Protein AF-K5VAU8-F1 (afdb_monomer_lite)

Organism: Phanerochaete carnosa (strain HHB-10118-sp) (NCBI:txid650164)

Structure (mmCIF, N/CA/C/O backbone):
data_AF-K5VAU8-F1
#
_entry.id   AF-K5VAU8-F1
#
loop_
_atom_site.group_PDB
_atom_site.id
_atom_site.type_symbol
_atom_site.label_atom_id
_atom_site.label_alt_id
_atom_site.label_comp_id
_atom_site.label_asym_id
_atom_site.label_entity_id
_atom_site.label_seq_id
_atom_site.pdbx_PDB_ins_code
_atom_site.Cartn_x
_atom_site.Cartn_y
_atom_site.Cartn_z
_atom_site.occupancy
_atom_site.B_iso_or_equiv
_atom_site.auth_seq_id
_atom_site.auth_comp_id
_atom_site.auth_asym_id
_atom_site.auth_atom_id
_atom_site.pdbx_PDB_model_num
ATOM 1 N N . MET A 1 1 ? -32.429 18.878 8.892 1.00 41.84 1 MET A N 1
ATOM 2 C CA . MET A 1 1 ? -31.216 18.045 9.032 1.00 41.84 1 MET A CA 1
ATOM 3 C C . MET A 1 1 ? -31.188 17.043 7.888 1.00 41.84 1 MET A C 1
ATOM 5 O O . MET A 1 1 ? -32.170 16.326 7.742 1.00 41.84 1 MET A O 1
ATOM 9 N N . PRO A 1 2 ? -30.158 17.041 7.029 1.00 41.28 2 PRO A N 1
ATOM 10 C CA . PRO A 1 2 ? -30.081 16.094 5.922 1.00 41.28 2 PRO A CA 1
ATOM 11 C C . PRO A 1 2 ? -29.867 14.663 6.452 1.00 41.28 2 PRO A C 1
ATOM 13 O O . PRO A 1 2 ? -29.117 14.483 7.414 1.00 41.28 2 PRO A O 1
ATOM 16 N N . PRO A 1 3 ? -30.515 13.645 5.860 1.00 50.53 3 PRO A N 1
ATOM 17 C CA . PRO A 1 3 ? -30.332 12.260 6.268 1.00 50.53 3 PRO A CA 1
ATOM 18 C C . PRO A 1 3 ? -28.896 11.817 5.966 1.00 50.53 3 PRO A C 1
ATOM 20 O O . PRO A 1 3 ? -28.438 11.896 4.824 1.00 50.53 3 PRO A O 1
ATOM 23 N N . ASN A 1 4 ? -28.191 11.354 7.003 1.00 60.31 4 ASN A N 1
ATOM 24 C CA . ASN A 1 4 ? -26.875 10.725 6.899 1.00 60.31 4 ASN A CA 1
ATOM 25 C C . ASN A 1 4 ? -26.999 9.478 6.014 1.00 60.31 4 ASN A C 1
ATOM 27 O O . ASN A 1 4 ? -27.394 8.411 6.482 1.00 60.31 4 ASN A O 1
ATOM 31 N N . ARG A 1 5 ? -26.694 9.605 4.719 1.00 60.78 5 ARG A N 1
ATOM 32 C CA . ARG A 1 5 ? -26.541 8.433 3.855 1.00 60.78 5 ARG A CA 1
ATOM 33 C C . ARG A 1 5 ? -25.281 7.684 4.300 1.00 60.78 5 ARG A C 1
ATOM 35 O O . ARG A 1 5 ? -24.240 8.330 4.440 1.00 60.78 5 ARG A O 1
ATOM 42 N N . PRO A 1 6 ? -25.345 6.358 4.508 1.00 62.19 6 PRO A N 1
ATOM 43 C CA . PRO A 1 6 ? -24.161 5.562 4.794 1.00 62.19 6 PRO A CA 1
ATOM 44 C C . PRO A 1 6 ? -23.129 5.778 3.687 1.00 62.19 6 PRO A C 1
ATOM 46 O O . PRO A 1 6 ? -23.448 5.651 2.503 1.00 62.19 6 PRO A O 1
ATOM 49 N N . ILE A 1 7 ? -21.898 6.129 4.057 1.00 67.12 7 ILE A N 1
ATOM 50 C CA . ILE A 1 7 ? -20.809 6.287 3.091 1.00 67.12 7 ILE A CA 1
ATOM 51 C C . ILE A 1 7 ? -20.407 4.883 2.618 1.00 67.12 7 ILE A C 1
ATOM 53 O O . ILE A 1 7 ? -19.578 4.213 3.235 1.00 67.12 7 ILE A O 1
ATOM 57 N N . GLU A 1 8 ? -21.023 4.417 1.531 1.00 52.75 8 GLU A N 1
ATOM 58 C CA . GLU A 1 8 ? -20.637 3.193 0.827 1.00 52.75 8 GLU A CA 1
ATOM 59 C C . GLU A 1 8 ? -19.412 3.462 -0.042 1.00 52.75 8 GLU A C 1
ATOM 61 O O . GLU A 1 8 ? -19.497 3.716 -1.241 1.00 52.75 8 GLU A O 1
ATOM 66 N N . ARG A 1 9 ? -18.232 3.422 0.570 1.00 53.84 9 ARG A N 1
ATOM 67 C CA . ARG A 1 9 ? -16.997 3.212 -0.182 1.00 53.84 9 ARG A CA 1
ATOM 68 C C . ARG A 1 9 ? -16.157 2.172 0.533 1.00 53.84 9 ARG A C 1
ATOM 70 O O . ARG A 1 9 ? -15.472 2.478 1.503 1.00 53.84 9 ARG A O 1
ATOM 77 N N . SER A 1 10 ? -16.190 0.948 0.016 1.00 51.25 10 SER A N 1
ATOM 78 C CA . SER A 1 10 ? -15.110 -0.017 0.201 1.00 51.25 10 SER A CA 1
ATOM 79 C C . SER A 1 10 ? -13.902 0.489 -0.588 1.00 51.25 10 SER A C 1
ATOM 81 O O . SER A 1 10 ? -13.679 0.085 -1.728 1.00 51.25 10 SER A O 1
ATOM 83 N N . LEU A 1 11 ? -13.173 1.462 -0.036 1.00 54.81 11 LEU A N 1
ATOM 84 C CA . LEU A 1 11 ? -11.919 1.887 -0.647 1.00 54.81 11 LEU A CA 1
ATOM 85 C C . LEU A 1 11 ? -10.919 0.725 -0.568 1.00 54.81 11 LEU A C 1
ATOM 87 O O . LEU A 1 11 ? -10.818 0.086 0.486 1.00 54.81 11 LEU A O 1
ATOM 91 N N . PRO A 1 12 ? -10.182 0.432 -1.652 1.00 57.06 12 PRO A N 1
ATOM 92 C CA . PRO A 1 12 ? -9.098 -0.532 -1.598 1.00 57.06 12 PRO A CA 1
ATOM 93 C C . PRO A 1 12 ? -8.082 -0.079 -0.544 1.00 57.06 12 PRO A C 1
ATOM 95 O O . PRO A 1 12 ? -7.602 1.053 -0.535 1.00 57.06 12 PRO A O 1
ATOM 98 N N . TRP A 1 13 ? -7.768 -0.988 0.377 1.00 51.53 13 TRP A N 1
ATOM 99 C CA . TRP A 1 13 ? -6.994 -0.743 1.597 1.00 51.53 13 TRP A CA 1
ATOM 100 C C . TRP A 1 13 ? -5.621 -0.083 1.395 1.00 51.53 13 TRP A C 1
ATOM 102 O O . TRP A 1 13 ? -5.086 0.517 2.332 1.00 51.53 13 TRP A O 1
ATOM 112 N N . ASN A 1 14 ? -5.048 -0.179 0.194 1.00 52.84 14 ASN A N 1
ATOM 113 C CA . ASN A 1 14 ? -3.744 0.398 -0.131 1.00 52.84 14 ASN A CA 1
ATOM 114 C C . ASN A 1 14 ? -3.729 1.936 -0.045 1.00 52.84 14 ASN A C 1
ATOM 116 O O . ASN A 1 14 ? -2.692 2.498 0.312 1.00 52.84 14 ASN A O 1
ATOM 120 N N . ASP A 1 15 ? -4.873 2.608 -0.212 1.00 56.00 15 ASP A N 1
ATOM 121 C CA . ASP A 1 15 ? -4.972 4.075 -0.116 1.00 56.00 15 ASP A CA 1
ATOM 122 C C . ASP A 1 15 ? -4.721 4.621 1.307 1.00 56.00 15 ASP A C 1
ATOM 124 O O . ASP A 1 15 ? -4.366 5.788 1.486 1.00 56.00 15 ASP A O 1
ATOM 128 N N . LEU A 1 16 ? -4.856 3.785 2.344 1.00 54.91 16 LEU A N 1
ATOM 129 C CA . LEU A 1 16 ? -4.728 4.200 3.750 1.00 54.91 16 LEU A CA 1
ATOM 130 C C . LEU A 1 16 ? -3.283 4.181 4.280 1.00 54.91 16 LEU A C 1
ATOM 132 O O . LEU A 1 16 ? -3.029 4.638 5.402 1.00 54.91 16 LEU A O 1
ATOM 136 N N . ARG A 1 17 ? -2.319 3.640 3.518 1.00 55.16 17 ARG A N 1
ATOM 137 C CA . ARG A 1 17 ? -0.907 3.579 3.947 1.00 55.16 17 ARG A CA 1
ATOM 138 C C . ARG A 1 17 ? -0.205 4.933 3.868 1.00 55.16 17 ARG A C 1
ATOM 140 O O . ARG A 1 17 ? 0.560 5.252 4.781 1.00 55.16 17 ARG A O 1
ATOM 147 N N . SER A 1 18 ? -0.485 5.714 2.828 1.00 52.75 18 SER A N 1
ATOM 148 C CA . SER A 1 18 ? 0.321 6.890 2.465 1.00 52.75 18 SER A CA 1
ATOM 149 C C . SER A 1 18 ? -0.304 8.222 2.880 1.00 52.75 18 SER A C 1
ATOM 151 O O . SER A 1 18 ? 0.416 9.187 3.126 1.00 52.75 18 SER A O 1
ATOM 153 N N . ALA A 1 19 ? -1.627 8.285 3.036 1.00 51.78 19 ALA A N 1
ATOM 154 C CA . ALA A 1 19 ? -2.303 9.497 3.475 1.00 51.78 19 ALA A CA 1
ATOM 155 C C . ALA A 1 19 ? -2.401 9.529 5.008 1.00 51.78 19 ALA A C 1
ATOM 157 O O . ALA A 1 19 ? -2.987 8.649 5.635 1.00 51.78 19 ALA A O 1
ATOM 158 N N . GLY A 1 20 ? -1.864 10.574 5.639 1.00 62.66 20 GLY A N 1
ATOM 159 C CA . GLY A 1 20 ? -2.112 10.872 7.056 1.00 62.66 20 GLY A CA 1
ATOM 160 C C . GLY A 1 20 ? -3.580 11.191 7.380 1.00 62.66 20 GLY A C 1
ATOM 161 O O . GLY A 1 20 ? -3.896 11.440 8.538 1.00 62.66 20 GLY A O 1
ATOM 162 N N . SER A 1 21 ? -4.463 11.171 6.378 1.00 75.94 21 SER A N 1
ATOM 163 C CA . SER A 1 21 ? -5.881 11.493 6.470 1.00 75.94 21 SER A CA 1
ATOM 164 C C . SER A 1 21 ? -6.711 10.366 5.854 1.00 75.94 21 SER A C 1
ATOM 166 O O . SER A 1 21 ? -6.496 9.969 4.707 1.00 75.94 21 SER A O 1
ATOM 168 N N . ILE A 1 22 ? -7.657 9.842 6.633 1.00 82.44 22 ILE A N 1
ATOM 169 C CA . ILE A 1 22 ? -8.659 8.888 6.159 1.00 82.44 22 ILE A CA 1
ATOM 170 C C . ILE A 1 22 ? -9.743 9.705 5.447 1.00 82.44 22 ILE A C 1
ATOM 172 O O . ILE A 1 22 ? -10.365 10.565 6.068 1.00 82.44 22 ILE A O 1
ATOM 176 N N . LYS A 1 23 ? -9.971 9.463 4.147 1.00 81.75 23 LYS A N 1
ATOM 177 C CA . LYS A 1 23 ? -10.988 10.194 3.364 1.00 81.75 23 LYS A CA 1
ATOM 178 C C . LYS A 1 23 ? -12.342 10.165 4.084 1.00 81.75 23 LYS A C 1
ATOM 180 O O . LYS A 1 23 ? -12.907 9.096 4.294 1.00 81.75 23 LYS A O 1
ATOM 185 N N . GLY A 1 24 ? -12.866 11.348 4.399 1.00 86.56 24 GLY A N 1
ATOM 186 C CA . GLY A 1 24 ? -14.169 11.530 5.043 1.00 86.56 24 GLY A CA 1
ATOM 187 C C . GLY A 1 24 ? -14.125 11.720 6.561 1.00 86.56 24 GLY A C 1
ATOM 188 O O . GLY A 1 24 ? -15.117 12.194 7.103 1.00 86.56 24 GLY A O 1
ATOM 189 N N . LEU A 1 25 ? -13.001 11.434 7.230 1.00 91.50 25 LEU A N 1
ATOM 190 C CA . LEU A 1 25 ? -12.828 11.762 8.647 1.00 91.50 25 LEU A CA 1
ATOM 191 C C . LEU A 1 25 ? -12.273 13.177 8.806 1.00 91.50 25 LEU A C 1
ATOM 193 O O . LEU A 1 25 ? -11.369 13.592 8.073 1.00 91.50 25 LEU A O 1
ATOM 197 N N . SER A 1 26 ? -12.779 13.899 9.805 1.00 93.25 26 SER A N 1
ATOM 198 C CA . SER A 1 26 ? -12.137 15.137 10.248 1.00 93.25 26 SER A CA 1
ATOM 199 C C . SER A 1 26 ? -10.783 14.844 10.916 1.00 93.25 26 SER A C 1
ATOM 201 O O . SER A 1 26 ? -10.453 13.699 11.251 1.00 93.25 26 SER A O 1
ATOM 203 N N . ILE A 1 27 ? -9.973 15.887 11.113 1.00 90.25 27 ILE A N 1
ATOM 204 C CA . ILE A 1 27 ? -8.697 15.773 11.834 1.00 90.25 27 ILE A CA 1
ATOM 205 C C . ILE A 1 27 ? -8.954 15.303 13.274 1.00 90.25 27 ILE A C 1
ATOM 207 O O . ILE A 1 27 ? -8.333 14.341 13.715 1.00 90.25 27 ILE A O 1
ATOM 211 N N . GLU A 1 28 ? -9.934 15.901 13.954 1.00 95.31 28 GLU A N 1
ATOM 212 C CA . GLU A 1 28 ? -10.329 15.544 15.325 1.00 95.31 28 GLU A CA 1
ATOM 213 C C . GLU A 1 28 ? -10.790 14.083 15.429 1.00 95.31 28 GLU A C 1
ATOM 215 O O . GLU A 1 28 ? -10.375 13.352 16.326 1.00 95.31 28 GLU A O 1
ATOM 220 N N . GLU A 1 29 ? -11.592 13.615 14.468 1.00 95.06 29 GLU A N 1
ATOM 221 C CA . GLU A 1 29 ? -12.041 12.219 14.402 1.00 95.06 29 GLU A CA 1
ATOM 222 C C . GLU A 1 29 ? -10.868 11.262 14.176 1.00 95.06 29 GLU A C 1
ATOM 224 O O . GLU A 1 29 ? -10.812 10.182 14.767 1.00 95.06 29 GLU A O 1
ATOM 229 N N . THR A 1 30 ? -9.904 11.666 13.346 1.00 92.56 30 THR A N 1
ATOM 230 C CA . THR A 1 30 ? -8.689 10.888 13.082 1.00 92.56 30 THR A CA 1
ATOM 231 C C . THR A 1 30 ? -7.815 10.778 14.333 1.00 92.56 30 THR A C 1
ATOM 233 O O . THR A 1 30 ? -7.280 9.701 14.613 1.00 92.56 30 THR A O 1
ATOM 236 N N . GLU A 1 31 ? -7.667 11.858 15.100 1.00 91.94 31 GLU A N 1
ATOM 237 C CA . GLU A 1 31 ? -6.907 11.858 16.354 1.00 91.94 31 GLU A CA 1
ATOM 238 C C . GLU A 1 31 ? -7.603 11.048 17.449 1.00 91.94 31 GLU A C 1
ATOM 240 O O . GLU A 1 31 ? -6.959 10.202 18.076 1.00 91.94 31 GLU A O 1
ATOM 245 N N . ALA A 1 32 ? -8.919 11.215 17.613 1.00 95.56 32 ALA A N 1
ATOM 246 C CA . ALA A 1 32 ? -9.714 10.427 18.552 1.00 95.56 32 ALA A CA 1
ATOM 247 C C . ALA A 1 32 ? -9.605 8.923 18.253 1.00 95.56 32 ALA A C 1
ATOM 249 O O . ALA A 1 32 ? -9.369 8.111 19.152 1.00 95.56 32 ALA A O 1
ATOM 250 N N . LEU A 1 33 ? -9.696 8.548 16.972 1.00 95.25 33 LEU A N 1
ATOM 251 C CA . LEU A 1 33 ? -9.529 7.167 16.528 1.00 95.25 33 LEU A CA 1
ATOM 252 C C . LEU A 1 33 ? -8.110 6.644 16.804 1.00 95.25 33 LEU A C 1
ATOM 254 O O . LEU A 1 33 ? -7.941 5.525 17.295 1.00 95.25 33 LEU A O 1
ATOM 258 N N . ARG A 1 34 ? -7.083 7.457 16.525 1.00 91.31 34 ARG A N 1
ATOM 259 C CA . ARG A 1 34 ? -5.673 7.108 16.759 1.00 91.31 34 ARG A CA 1
ATOM 260 C C . ARG A 1 34 ? -5.363 6.910 18.244 1.00 91.31 34 ARG A C 1
ATOM 262 O O . ARG A 1 34 ? -4.553 6.043 18.557 1.00 91.31 34 ARG A O 1
ATOM 269 N N . GLY A 1 35 ? -5.985 7.688 19.128 1.00 93.38 35 GLY A N 1
ATOM 270 C CA . GLY A 1 35 ? -5.828 7.552 20.576 1.00 93.38 35 GLY A CA 1
ATOM 271 C C . GLY A 1 35 ? -6.540 6.324 21.146 1.00 93.38 35 GLY A C 1
ATOM 272 O O . GLY A 1 35 ? -5.969 5.611 21.966 1.00 93.38 35 GLY A O 1
ATOM 273 N N . ALA A 1 36 ? -7.760 6.033 20.683 1.00 95.88 36 ALA A N 1
ATOM 274 C CA . ALA A 1 36 ? -8.586 4.965 21.253 1.00 95.88 36 ALA A CA 1
ATOM 275 C C . ALA A 1 36 ? -8.179 3.547 20.811 1.00 95.88 36 ALA A C 1
ATOM 277 O O . ALA A 1 36 ? -8.339 2.588 21.568 1.00 95.88 36 ALA A O 1
ATOM 278 N N . ILE A 1 37 ? -7.680 3.389 19.580 1.00 94.50 37 ILE A N 1
ATOM 279 C CA . ILE A 1 37 ? -7.410 2.061 19.009 1.00 94.50 37 ILE A CA 1
ATOM 280 C C . ILE A 1 37 ? -6.279 1.309 19.713 1.00 94.50 37 ILE A C 1
ATOM 282 O O . ILE A 1 37 ? -6.489 0.134 19.988 1.00 94.50 37 ILE A O 1
ATOM 286 N N . PRO A 1 38 ? -5.106 1.898 20.018 1.00 91.62 38 PRO A N 1
ATOM 287 C CA . PRO A 1 38 ? -4.023 1.166 20.674 1.00 91.62 38 PRO A CA 1
ATOM 288 C C . PRO A 1 38 ? -4.413 0.602 22.043 1.00 91.62 38 PRO A C 1
ATOM 290 O O . PRO A 1 38 ? -4.014 -0.516 22.353 1.00 91.62 38 PRO A O 1
ATOM 293 N N . ASP A 1 39 ? -5.206 1.351 22.812 1.00 92.25 39 ASP A N 1
ATOM 294 C CA . ASP A 1 39 ? -5.731 0.934 24.116 1.00 92.25 39 ASP A CA 1
ATOM 295 C C . ASP A 1 39 ? -6.738 -0.217 23.964 1.00 92.25 39 ASP A C 1
ATOM 297 O O . ASP A 1 39 ? -6.581 -1.289 24.548 1.00 92.25 39 ASP A O 1
ATOM 301 N N . ALA A 1 40 ? -7.728 -0.062 23.077 1.00 94.19 40 ALA A N 1
ATOM 302 C CA . ALA A 1 40 ? -8.681 -1.133 22.792 1.00 94.19 40 ALA A CA 1
ATOM 303 C C . ALA A 1 40 ? -7.984 -2.386 22.224 1.00 94.19 40 ALA A C 1
ATOM 305 O O . ALA A 1 40 ? -8.304 -3.505 22.613 1.00 94.19 40 ALA A O 1
ATOM 306 N N . ALA A 1 41 ? -6.986 -2.216 21.357 1.00 92.25 41 ALA A N 1
ATOM 307 C CA . ALA A 1 41 ? -6.247 -3.302 20.724 1.00 92.25 41 ALA A CA 1
ATOM 308 C C . ALA A 1 41 ? -5.635 -4.286 21.726 1.00 92.25 41 ALA A C 1
ATOM 310 O O . ALA A 1 41 ? -5.600 -5.483 21.451 1.00 92.25 41 ALA A O 1
ATOM 311 N N . GLU A 1 42 ? -5.142 -3.792 22.864 1.00 92.31 42 GLU A N 1
ATOM 312 C CA . GLU A 1 42 ? -4.505 -4.629 23.887 1.00 92.31 42 GLU A CA 1
ATOM 313 C C . GLU A 1 42 ? -5.482 -5.545 24.623 1.00 92.31 42 GLU A C 1
ATOM 315 O O . GLU A 1 42 ? -5.064 -6.585 25.125 1.00 92.31 42 GLU A O 1
ATOM 320 N N . HIS A 1 43 ? -6.767 -5.194 24.643 1.00 93.75 43 HIS A N 1
ATOM 321 C CA . HIS A 1 43 ? -7.801 -5.960 25.333 1.00 93.75 43 HIS A CA 1
ATOM 322 C C . HIS A 1 43 ? -8.400 -7.067 24.458 1.00 93.75 43 HIS A C 1
ATOM 324 O O . HIS A 1 43 ? -8.775 -8.113 24.978 1.00 93.75 43 HIS A O 1
ATOM 330 N N . TYR A 1 44 ? -8.500 -6.840 23.143 1.00 93.25 44 TYR A N 1
ATOM 331 C CA . TYR A 1 44 ? -9.202 -7.752 22.230 1.00 93.25 44 TYR A CA 1
ATOM 332 C C . TYR A 1 44 ? -8.281 -8.661 21.417 1.00 93.25 44 TYR A C 1
ATOM 334 O O . TYR A 1 44 ? -8.730 -9.713 20.977 1.00 93.25 44 TYR A O 1
ATOM 342 N N . PHE A 1 45 ? -7.019 -8.280 21.183 1.00 93.50 45 PHE A N 1
ATOM 343 C CA . PHE A 1 45 ? -6.168 -9.005 20.239 1.00 93.50 45 PHE A CA 1
ATOM 344 C C . PHE A 1 45 ? -4.820 -9.421 20.846 1.00 93.50 45 PHE A C 1
ATOM 346 O O . PHE A 1 45 ? -4.132 -8.599 21.461 1.00 93.50 45 PHE A O 1
ATOM 353 N N . PRO A 1 46 ? -4.362 -10.668 20.620 1.00 90.88 46 PRO A N 1
ATOM 354 C CA . PRO A 1 46 ? -3.023 -11.093 21.002 1.00 90.88 46 PRO A CA 1
ATOM 355 C C . PRO A 1 46 ? -1.948 -10.265 20.283 1.00 90.88 46 PRO A C 1
ATOM 357 O O . PRO A 1 46 ? -2.014 -10.029 19.075 1.00 90.88 46 PRO A O 1
ATOM 360 N N . LYS A 1 47 ? -0.906 -9.867 21.030 1.00 83.81 47 LYS A N 1
ATOM 361 C CA . LYS A 1 47 ? 0.104 -8.865 20.621 1.00 83.81 47 LYS A CA 1
ATOM 362 C C . LYS A 1 47 ? 0.829 -9.149 19.294 1.00 83.81 47 LYS A C 1
ATOM 364 O O . LYS A 1 47 ? 1.333 -8.208 18.686 1.00 83.81 47 LYS A O 1
ATOM 369 N N . ASN A 1 48 ? 0.871 -10.402 18.834 1.00 85.88 48 ASN A N 1
ATOM 370 C CA . ASN A 1 48 ? 1.722 -10.825 17.714 1.00 85.88 48 ASN A CA 1
ATOM 371 C C . ASN A 1 48 ? 0.977 -11.427 16.513 1.00 85.88 48 ASN A C 1
ATOM 373 O O . ASN A 1 48 ? 1.609 -11.665 15.477 1.00 85.88 48 ASN A O 1
ATOM 377 N N . ALA A 1 49 ? -0.332 -11.658 16.616 1.00 90.69 49 ALA A N 1
ATOM 378 C CA . ALA A 1 49 ? -1.076 -12.277 15.525 1.00 90.69 49 ALA A CA 1
ATOM 379 C C . ALA A 1 49 ? -1.427 -11.237 14.437 1.00 90.69 49 ALA A C 1
ATOM 381 O O . ALA A 1 49 ? -1.822 -10.105 14.750 1.00 90.69 49 ALA A O 1
ATOM 382 N N . PRO A 1 50 ? -1.267 -11.562 13.141 1.00 92.06 50 PRO A N 1
ATOM 383 C CA . PRO A 1 50 ? -1.764 -10.723 12.060 1.00 92.06 50 PRO A CA 1
ATOM 384 C C . PRO A 1 50 ? -3.285 -10.619 12.100 1.00 92.06 50 PRO A C 1
ATOM 386 O O . PRO A 1 50 ? -3.971 -11.481 12.634 1.00 92.06 50 PRO A O 1
ATOM 389 N N . TRP A 1 51 ? -3.817 -9.578 11.459 1.00 91.56 51 TRP A N 1
ATOM 390 C CA . TRP A 1 51 ? -5.261 -9.373 11.355 1.00 91.56 51 TRP A CA 1
ATOM 391 C C . TRP A 1 51 ? -6.010 -10.589 10.782 1.00 91.56 51 TRP A C 1
ATOM 393 O O . TRP A 1 51 ? -7.093 -10.914 11.245 1.00 91.56 51 TRP A O 1
ATOM 403 N N . SER A 1 52 ? -5.424 -11.277 9.797 1.00 91.06 52 SER A N 1
ATOM 404 C CA . SER A 1 52 ? -6.012 -12.460 9.155 1.00 91.06 52 SER A CA 1
ATOM 405 C C . SER A 1 52 ? -6.155 -13.674 10.074 1.00 91.06 52 SER A C 1
ATOM 407 O O . SER A 1 52 ? -6.910 -14.578 9.745 1.00 91.06 52 SER A O 1
ATOM 409 N N . GLU A 1 53 ? -5.418 -13.713 11.185 1.00 94.31 53 GLU A N 1
ATOM 410 C CA . GLU A 1 53 ? -5.464 -14.801 12.171 1.00 94.31 53 GLU A CA 1
ATOM 411 C C . GLU A 1 53 ? -6.348 -14.452 13.378 1.00 94.31 53 GLU A C 1
ATOM 413 O O . GLU A 1 53 ? -6.518 -15.274 14.274 1.00 94.31 53 GLU A O 1
ATOM 418 N N . GLN A 1 54 ? -6.911 -13.240 13.425 1.00 94.81 54 GLN A N 1
ATOM 419 C CA . GLN A 1 54 ? -7.796 -12.840 14.515 1.00 94.81 54 GLN A CA 1
ATOM 420 C C . GLN A 1 54 ? -9.145 -13.546 14.390 1.00 94.81 54 GLN A C 1
ATOM 422 O O . GLN A 1 54 ? -9.685 -13.712 13.293 1.00 94.81 54 GLN A O 1
ATOM 427 N N . SER A 1 55 ? -9.719 -13.923 15.530 1.00 95.88 55 SER A N 1
ATOM 428 C CA . SER A 1 55 ? -11.066 -14.482 15.571 1.00 95.88 55 SER A CA 1
ATOM 429 C C . SER A 1 55 ? -12.072 -13.463 15.038 1.00 95.88 55 SER A C 1
ATOM 431 O O . SER A 1 55 ? -12.086 -12.303 15.456 1.00 95.88 55 SER A O 1
ATOM 433 N N . ALA A 1 56 ? -12.977 -13.909 14.163 1.00 94.56 56 ALA A N 1
ATOM 434 C CA . ALA A 1 56 ? -14.075 -13.073 13.685 1.00 94.56 56 ALA A CA 1
ATOM 435 C C . ALA A 1 56 ? -14.924 -12.523 14.848 1.00 94.56 56 ALA A C 1
ATOM 437 O O . ALA A 1 56 ? -15.408 -11.396 14.773 1.00 94.56 56 ALA A O 1
ATOM 438 N N . LYS A 1 57 ? -15.054 -13.286 15.946 1.00 96.75 57 LYS A N 1
ATOM 439 C CA . LYS A 1 57 ? -15.772 -12.847 17.152 1.00 96.75 57 LYS A CA 1
ATOM 440 C C . LYS A 1 57 ? -15.073 -11.671 17.837 1.00 96.75 57 LYS A C 1
ATOM 442 O O . LYS A 1 57 ? -15.743 -10.711 18.200 1.00 96.75 57 LYS A O 1
ATOM 447 N N . ASP A 1 58 ? -13.746 -11.715 17.946 1.00 95.69 58 ASP A N 1
ATOM 448 C CA . ASP A 1 58 ? -12.960 -10.659 18.597 1.00 95.69 58 ASP A CA 1
ATOM 449 C C . ASP A 1 58 ? -12.949 -9.385 17.749 1.00 95.69 58 ASP A C 1
ATOM 451 O O . ASP A 1 58 ? -13.058 -8.284 18.285 1.00 95.69 58 ASP A O 1
ATOM 455 N N . ILE A 1 59 ? -12.908 -9.529 16.417 1.00 95.31 59 ILE A N 1
ATOM 456 C CA . ILE A 1 59 ? -13.048 -8.402 15.485 1.00 95.31 59 ILE A CA 1
ATOM 457 C C . ILE A 1 59 ? -14.400 -7.707 15.682 1.00 95.31 59 ILE A C 1
ATOM 459 O O . ILE A 1 59 ? -14.438 -6.484 15.817 1.00 95.31 59 ILE A O 1
ATOM 463 N N . VAL A 1 60 ? -15.503 -8.463 15.717 1.00 96.25 60 VAL A N 1
ATOM 464 C CA . VAL A 1 60 ? -16.846 -7.892 15.911 1.00 96.25 60 VAL A CA 1
ATOM 465 C C . VAL A 1 60 ? -16.960 -7.224 17.282 1.00 96.25 60 VAL A C 1
ATOM 467 O O . VAL A 1 60 ? -17.366 -6.065 17.352 1.00 96.25 60 VAL A O 1
ATOM 470 N N . ALA A 1 61 ? -16.521 -7.892 18.353 1.00 96.94 61 ALA A N 1
ATOM 471 C CA . ALA A 1 61 ? -16.555 -7.339 19.708 1.00 96.94 61 ALA A CA 1
ATOM 472 C C . ALA A 1 61 ? -15.722 -6.050 19.833 1.00 96.94 61 ALA A C 1
ATOM 474 O O . ALA A 1 61 ? -16.169 -5.070 20.437 1.00 96.94 61 ALA A O 1
ATOM 475 N N . PHE A 1 62 ? -14.544 -6.013 19.204 1.00 97.12 62 PHE A N 1
ATOM 476 C CA . PHE A 1 62 ? -13.710 -4.817 19.122 1.00 97.12 62 PHE A CA 1
ATOM 477 C C . PHE A 1 62 ? -14.430 -3.670 18.405 1.00 97.12 62 PHE A C 1
ATOM 479 O O . PHE A 1 62 ? -14.467 -2.554 18.928 1.00 97.12 62 PHE A O 1
ATOM 486 N N . LEU A 1 63 ? -15.006 -3.929 17.226 1.00 96.50 63 LEU A N 1
ATOM 487 C CA . LEU A 1 63 ? -15.690 -2.902 16.436 1.00 96.50 63 LEU A CA 1
ATOM 488 C C . LEU A 1 63 ? -16.919 -2.358 17.169 1.00 96.50 63 LEU A C 1
ATOM 490 O O . LEU A 1 63 ? -17.116 -1.143 17.194 1.00 96.50 63 LEU A O 1
ATOM 494 N N . GLU A 1 64 ? -17.701 -3.217 17.823 1.00 96.19 64 GLU A N 1
ATOM 495 C CA . GLU A 1 64 ? -18.831 -2.798 18.659 1.00 96.19 64 GLU A CA 1
ATOM 496 C C . GLU A 1 64 ? -18.378 -1.961 19.862 1.00 96.19 64 GLU A C 1
ATOM 498 O O . GLU A 1 64 ? -18.966 -0.915 20.155 1.00 96.19 64 GLU A O 1
ATOM 503 N N . GLY A 1 65 ? -17.314 -2.382 20.552 1.00 96.31 65 GLY A N 1
ATOM 504 C CA . GLY A 1 65 ? -16.753 -1.652 21.689 1.00 96.31 65 GLY A CA 1
ATOM 505 C C . GLY A 1 65 ? -16.227 -0.270 21.295 1.00 96.31 65 GLY A C 1
ATOM 506 O O . GLY A 1 65 ? -16.501 0.725 21.970 1.00 96.31 65 GLY A O 1
ATOM 507 N N . ILE A 1 66 ? -15.522 -0.184 20.168 1.00 96.88 66 ILE A N 1
ATOM 508 C CA . ILE A 1 66 ? -15.022 1.080 19.621 1.00 96.88 66 ILE A CA 1
ATOM 509 C C . ILE A 1 66 ? -16.171 1.966 19.123 1.00 96.88 66 ILE A C 1
ATOM 511 O O . ILE A 1 66 ? -16.153 3.165 19.392 1.00 96.88 66 ILE A O 1
ATOM 515 N N . ALA A 1 67 ? -17.194 1.410 18.468 1.00 95.94 67 ALA A N 1
ATOM 516 C CA . ALA A 1 67 ? -18.355 2.179 18.011 1.00 95.94 67 ALA A CA 1
ATOM 517 C C . ALA A 1 67 ? -19.167 2.772 19.176 1.00 95.94 67 ALA A C 1
ATOM 519 O O . ALA A 1 67 ? -19.738 3.855 19.034 1.00 95.94 67 ALA A O 1
ATOM 520 N N . LYS A 1 68 ? -19.184 2.105 20.341 1.00 96.31 68 LYS A N 1
ATOM 521 C CA . LYS A 1 68 ? -19.744 2.656 21.588 1.00 96.31 68 LYS A CA 1
ATOM 522 C C . LYS A 1 68 ? -18.905 3.816 22.135 1.00 96.31 68 LYS A C 1
ATOM 524 O O . LYS A 1 68 ? -19.476 4.814 22.563 1.00 96.31 68 LYS A O 1
ATOM 529 N N . LYS A 1 69 ? -17.569 3.706 22.110 1.00 96.94 69 LYS A N 1
ATOM 530 C CA . LYS A 1 69 ? -16.656 4.774 22.573 1.00 96.94 69 LYS A CA 1
ATOM 531 C C . LYS A 1 69 ? -16.625 5.982 21.628 1.00 96.94 69 LYS A C 1
ATOM 533 O O . LYS A 1 69 ? -16.471 7.107 22.089 1.00 96.94 69 LYS A O 1
ATOM 538 N N . LEU A 1 70 ? -16.753 5.755 20.321 1.00 96.81 70 LEU A N 1
ATOM 539 C CA . LEU A 1 70 ? -16.635 6.769 19.271 1.00 96.81 70 LEU A CA 1
ATOM 540 C C . LEU A 1 70 ? -17.899 6.774 18.391 1.00 96.81 70 LEU A C 1
ATOM 542 O O . LEU A 1 70 ? -17.899 6.178 17.309 1.00 96.81 70 LEU A O 1
ATOM 546 N N . PRO A 1 71 ? -18.975 7.472 18.807 1.00 96.44 71 PRO A N 1
ATOM 547 C CA . PRO A 1 71 ? -20.270 7.429 18.119 1.00 96.44 71 PRO A CA 1
ATOM 548 C C . PRO A 1 71 ? -20.220 7.867 16.651 1.00 96.44 71 PRO A C 1
ATOM 550 O O . PRO A 1 71 ? -21.022 7.412 15.839 1.00 96.44 71 PRO A O 1
ATOM 553 N N . PHE A 1 72 ? -19.249 8.706 16.270 1.00 95.94 72 PHE A N 1
ATOM 554 C CA . PHE A 1 72 ? -19.080 9.150 14.885 1.00 95.94 72 PHE A CA 1
ATOM 555 C C . PHE A 1 72 ? -18.808 7.992 13.909 1.00 95.94 72 PHE A C 1
ATOM 557 O O . PHE A 1 72 ? -19.069 8.129 12.710 1.00 95.94 72 PHE A O 1
ATOM 564 N N . LEU A 1 73 ? -18.334 6.843 14.410 1.00 96.12 73 LEU A N 1
ATOM 565 C CA . LEU A 1 73 ? -18.106 5.640 13.613 1.00 96.12 73 LEU A CA 1
ATOM 566 C C . LEU A 1 73 ? -19.396 5.004 13.094 1.00 96.12 73 LEU A C 1
ATOM 568 O O . LEU A 1 73 ? -19.352 4.330 12.069 1.00 96.12 73 LEU A O 1
ATOM 572 N N . GLN A 1 74 ? -20.544 5.271 13.726 1.00 95.12 74 GLN A N 1
ATOM 573 C CA . GLN A 1 74 ? -21.850 4.771 13.279 1.00 95.12 74 GLN A CA 1
ATOM 574 C C . GLN A 1 74 ? -22.247 5.308 11.893 1.00 95.12 74 GLN A C 1
ATOM 576 O O . GLN A 1 74 ? -23.068 4.707 11.206 1.00 95.12 74 GLN A O 1
ATOM 581 N N . ARG A 1 75 ? -21.632 6.414 11.444 1.00 94.88 75 ARG A N 1
ATOM 582 C CA . ARG A 1 75 ? -21.818 6.967 10.089 1.00 94.88 75 ARG A CA 1
ATOM 583 C C . ARG A 1 75 ? -21.185 6.095 8.999 1.00 94.88 75 ARG A C 1
ATOM 585 O O . ARG A 1 75 ? -21.510 6.246 7.820 1.00 94.88 75 ARG A O 1
ATOM 592 N N . TYR A 1 76 ? -20.272 5.202 9.376 1.00 93.12 76 TYR A N 1
ATOM 593 C CA . TYR A 1 76 ? -19.506 4.371 8.460 1.00 93.12 76 TYR A CA 1
ATOM 594 C C . TYR A 1 76 ? -19.982 2.924 8.538 1.00 93.12 76 TYR A C 1
ATOM 596 O O . TYR A 1 76 ? -20.032 2.323 9.611 1.00 93.12 76 TYR A O 1
ATOM 604 N N . LYS A 1 77 ? -20.284 2.336 7.378 1.00 92.19 77 LYS A N 1
ATOM 605 C CA . LYS A 1 77 ? -20.662 0.922 7.276 1.00 92.19 77 LYS A CA 1
ATOM 606 C C . LYS A 1 77 ? -19.561 0.054 7.895 1.00 92.19 77 LYS A C 1
ATOM 608 O O . LYS A 1 77 ? -18.388 0.210 7.551 1.00 92.19 77 LYS A O 1
ATOM 613 N N . ASN A 1 78 ? -19.950 -0.822 8.821 1.00 90.75 78 ASN A N 1
ATOM 614 C CA . ASN A 1 78 ? -19.068 -1.736 9.558 1.00 90.75 78 ASN A CA 1
ATOM 615 C C . ASN A 1 78 ? -17.931 -1.052 10.339 1.00 90.75 78 ASN A C 1
ATOM 617 O O . ASN A 1 78 ? -16.933 -1.698 10.639 1.00 90.75 78 ASN A O 1
ATOM 621 N N . ALA A 1 79 ? -18.044 0.250 10.631 1.00 95.06 79 ALA A N 1
ATOM 622 C CA . ALA A 1 79 ? -16.972 1.023 11.256 1.00 95.06 79 ALA A CA 1
ATOM 623 C C . ALA A 1 79 ? -15.607 0.826 10.555 1.00 95.06 79 ALA A C 1
ATOM 625 O O . ALA A 1 79 ? -14.565 0.752 11.211 1.00 95.06 79 ALA A O 1
ATOM 626 N N . TRP A 1 80 ? -15.603 0.772 9.214 1.00 93.12 80 TRP A N 1
ATOM 627 C CA . TRP A 1 80 ? -14.392 0.515 8.423 1.00 93.12 80 TRP A CA 1
ATOM 628 C C . TRP A 1 80 ? -13.185 1.414 8.766 1.00 93.12 80 TRP A C 1
ATOM 630 O O . TRP A 1 80 ? -12.067 0.915 8.645 1.00 93.12 80 TRP A O 1
ATOM 640 N N . PRO A 1 81 ? -13.318 2.680 9.237 1.00 95.00 81 PRO A N 1
ATOM 641 C CA . PRO A 1 81 ? -12.150 3.454 9.663 1.00 95.00 81 PRO A CA 1
ATOM 642 C C . PRO A 1 81 ? -11.435 2.824 10.864 1.00 95.00 81 PRO A C 1
ATOM 644 O O . PRO A 1 81 ? -10.203 2.815 10.916 1.00 95.00 81 PRO A O 1
ATOM 647 N N . ALA A 1 82 ? -12.193 2.262 11.810 1.00 95.69 82 ALA A N 1
ATOM 648 C CA . ALA A 1 82 ? -11.641 1.595 12.984 1.00 95.69 82 ALA A CA 1
ATOM 649 C C . ALA A 1 82 ? -10.934 0.294 12.611 1.00 95.69 82 ALA A C 1
ATOM 651 O O . ALA A 1 82 ? -9.792 0.077 13.022 1.00 95.69 82 ALA A O 1
ATOM 652 N N . GLU A 1 83 ? -11.572 -0.522 11.770 1.00 94.69 83 GLU A N 1
ATOM 653 C CA . GLU A 1 83 ? -10.935 -1.694 11.165 1.00 94.69 83 GLU A CA 1
ATOM 654 C C . GLU A 1 83 ? -9.630 -1.276 10.461 1.00 94.69 83 GLU A C 1
ATOM 656 O O . GLU A 1 83 ? -8.561 -1.849 10.690 1.00 94.69 83 GLU A O 1
ATOM 661 N N . GLY A 1 84 ? -9.730 -0.202 9.671 1.00 91.44 84 GLY A N 1
ATOM 662 C CA . GLY A 1 84 ? -8.685 0.561 8.992 1.00 91.44 84 GLY A CA 1
ATOM 663 C C . GLY A 1 84 ? -7.410 0.711 9.804 1.00 91.44 84 GLY A C 1
ATOM 664 O O . GLY A 1 84 ? -6.340 0.149 9.528 1.00 91.44 84 GLY A O 1
ATOM 665 N N . CYS A 1 85 ? -7.560 1.517 10.844 1.00 92.38 85 CYS A N 1
ATOM 666 C CA . CYS A 1 85 ? -6.493 1.843 11.765 1.00 92.38 85 CYS A CA 1
ATOM 667 C C . CYS A 1 85 ? -5.992 0.618 12.534 1.00 92.38 85 CYS A C 1
ATOM 669 O O . CYS A 1 85 ? -4.784 0.515 12.755 1.00 92.38 85 CYS A O 1
ATOM 671 N N . MET A 1 86 ? -6.862 -0.325 12.901 1.00 93.25 86 MET A N 1
ATOM 672 C CA . MET A 1 86 ? -6.459 -1.506 13.663 1.00 93.25 86 MET A CA 1
ATOM 673 C C . MET A 1 86 ? -5.532 -2.426 12.857 1.00 93.25 86 MET A C 1
ATOM 675 O O . MET A 1 86 ? -4.447 -2.785 13.331 1.00 93.25 86 MET A O 1
ATOM 679 N N . ARG A 1 87 ? -5.870 -2.722 11.592 1.00 91.88 87 ARG A N 1
ATOM 680 C CA . ARG A 1 87 ? -4.992 -3.493 10.687 1.00 91.88 87 ARG A CA 1
ATOM 681 C C . ARG A 1 87 ? -3.619 -2.842 10.529 1.00 91.88 87 ARG A C 1
ATOM 683 O O . ARG A 1 87 ? -2.586 -3.525 10.541 1.00 91.88 87 ARG A O 1
ATOM 690 N N . ARG A 1 88 ? -3.591 -1.511 10.405 1.00 88.75 88 ARG A N 1
ATOM 691 C CA . ARG A 1 88 ? -2.348 -0.733 10.325 1.00 88.75 88 ARG A CA 1
ATOM 692 C C . ARG A 1 88 ? -1.544 -0.839 11.620 1.00 88.75 88 ARG A C 1
ATOM 694 O O . ARG A 1 88 ? -0.338 -1.072 11.550 1.00 88.75 88 ARG A O 1
ATOM 701 N N . CYS A 1 89 ? -2.199 -0.722 12.773 1.00 89.56 89 CYS A N 1
ATOM 702 C CA . CYS A 1 89 ? -1.567 -0.806 14.088 1.00 89.56 89 CYS A CA 1
ATOM 703 C C . CYS A 1 89 ? -0.879 -2.168 14.293 1.00 89.56 89 CYS A C 1
ATOM 705 O O . CYS A 1 89 ? 0.308 -2.216 14.622 1.00 89.56 89 CYS A O 1
ATOM 707 N N . LEU A 1 90 ? -1.565 -3.276 13.981 1.00 90.00 90 LEU A N 1
ATOM 708 C CA . LEU A 1 90 ? -0.984 -4.626 14.048 1.00 90.00 90 LEU A CA 1
ATOM 709 C C . LEU A 1 90 ? 0.192 -4.807 13.077 1.00 90.00 90 LEU A C 1
ATOM 711 O O . LEU A 1 90 ? 1.226 -5.371 13.438 1.00 90.00 90 LEU A O 1
ATOM 715 N N . THR A 1 91 ? 0.068 -4.292 11.851 1.00 87.56 91 THR A N 1
ATOM 716 C CA . THR A 1 91 ? 1.141 -4.372 10.845 1.00 87.56 91 THR A CA 1
ATOM 717 C C . THR A 1 91 ? 2.396 -3.622 11.300 1.00 87.56 91 THR A C 1
ATOM 719 O O . THR A 1 91 ? 3.507 -4.146 11.193 1.00 87.56 91 THR A O 1
ATOM 722 N N . GLN A 1 92 ? 2.227 -2.416 11.849 1.00 86.69 92 GLN A N 1
ATOM 723 C CA . GLN A 1 92 ? 3.330 -1.603 12.366 1.00 86.69 92 GLN A CA 1
ATOM 724 C C . GLN A 1 92 ? 4.005 -2.265 13.572 1.00 86.69 92 GLN A C 1
ATOM 726 O O . GLN A 1 92 ? 5.234 -2.355 13.596 1.00 86.69 92 GLN A O 1
ATOM 731 N N . ARG A 1 93 ? 3.225 -2.801 14.524 1.00 86.06 93 ARG A N 1
ATOM 732 C CA . ARG A 1 93 ? 3.754 -3.539 15.686 1.00 86.06 93 ARG A CA 1
ATOM 733 C C . ARG A 1 93 ? 4.625 -4.726 15.256 1.00 86.06 93 ARG A C 1
ATOM 735 O O . ARG A 1 93 ? 5.741 -4.870 15.755 1.00 86.06 93 ARG A O 1
ATOM 742 N N . ARG A 1 94 ? 4.185 -5.515 14.266 1.00 85.50 94 ARG A N 1
ATOM 743 C CA . ARG A 1 94 ? 4.989 -6.627 13.711 1.00 85.50 94 ARG A CA 1
ATOM 744 C C . ARG A 1 94 ? 6.289 -6.146 13.066 1.00 85.50 94 ARG A C 1
ATOM 746 O O . ARG A 1 94 ? 7.321 -6.792 13.235 1.00 85.50 94 ARG A O 1
ATOM 753 N N . GLY A 1 95 ? 6.254 -5.027 12.342 1.00 83.25 95 GLY A N 1
ATOM 754 C CA . GLY A 1 95 ? 7.450 -4.435 11.734 1.00 83.25 95 GLY A CA 1
ATOM 755 C C . GLY A 1 95 ? 8.503 -4.035 12.771 1.00 83.25 95 GLY A C 1
ATOM 756 O O . GLY A 1 95 ? 9.682 -4.337 12.594 1.00 83.25 95 GLY A O 1
ATOM 757 N N . VAL A 1 96 ? 8.072 -3.423 13.879 1.00 84.31 96 VAL A N 1
ATOM 758 C CA . VAL A 1 96 ? 8.961 -3.051 14.992 1.00 84.31 96 VAL A CA 1
ATOM 759 C C . VAL A 1 96 ? 9.551 -4.295 15.660 1.00 84.31 96 VAL A C 1
ATOM 761 O O . VAL A 1 96 ? 10.766 -4.373 15.813 1.00 84.31 96 VAL A O 1
ATOM 764 N N . MET A 1 97 ? 8.726 -5.301 15.969 1.00 79.06 97 MET A N 1
ATOM 765 C CA . MET A 1 97 ? 9.183 -6.549 16.599 1.00 79.06 97 MET A CA 1
ATOM 766 C C . MET A 1 97 ? 10.201 -7.306 15.738 1.00 79.06 97 MET A C 1
ATOM 768 O O . MET A 1 97 ? 11.245 -7.715 16.241 1.00 79.06 97 MET A O 1
ATOM 772 N N . ARG A 1 98 ? 9.957 -7.430 14.424 1.00 79.62 98 ARG A N 1
ATOM 773 C CA . ARG A 1 98 ? 10.919 -8.051 13.493 1.00 79.62 98 ARG A CA 1
ATOM 774 C C . ARG A 1 98 ? 12.240 -7.294 13.442 1.00 79.62 98 ARG A C 1
ATOM 776 O O . ARG A 1 98 ? 13.292 -7.914 13.327 1.00 79.62 98 ARG A O 1
ATOM 783 N N . LYS A 1 99 ? 12.197 -5.962 13.523 1.00 79.56 99 LYS A N 1
ATOM 784 C CA . LYS A 1 99 ? 13.412 -5.145 13.556 1.00 79.56 99 LYS A CA 1
ATOM 785 C C . LYS A 1 99 ? 14.198 -5.373 14.845 1.00 79.56 99 LYS A C 1
ATOM 787 O O . LYS A 1 99 ? 15.414 -5.456 14.772 1.00 79.56 99 LYS A O 1
ATOM 792 N N . THR A 1 100 ? 13.526 -5.508 15.987 1.00 79.19 100 THR A N 1
ATOM 793 C CA . THR A 1 100 ? 14.182 -5.820 17.265 1.00 79.19 100 THR A CA 1
ATOM 794 C C . THR A 1 100 ? 14.765 -7.232 17.280 1.00 79.19 100 THR A C 1
ATOM 796 O O . THR A 1 100 ? 15.886 -7.405 17.731 1.00 79.19 100 THR A O 1
ATOM 799 N N . GLN A 1 101 ? 14.057 -8.230 16.743 1.00 79.88 101 GLN A N 1
ATOM 800 C CA . GLN A 1 101 ? 14.536 -9.617 16.729 1.00 79.88 101 GLN A CA 1
ATOM 801 C C . GLN A 1 101 ? 15.718 -9.836 15.773 1.00 79.88 101 GLN A C 1
ATOM 803 O O . GLN A 1 101 ? 16.598 -10.639 16.055 1.00 79.88 101 GLN A O 1
ATOM 808 N N . ASN A 1 102 ? 15.746 -9.117 14.648 1.00 76.25 102 ASN A N 1
ATOM 809 C CA . ASN A 1 102 ? 16.838 -9.196 13.676 1.00 76.25 102 ASN A CA 1
ATOM 810 C C . ASN A 1 102 ? 17.975 -8.200 13.960 1.00 76.25 102 ASN A C 1
ATOM 812 O O . ASN A 1 102 ? 18.922 -8.129 13.176 1.00 76.25 102 ASN A O 1
ATOM 816 N N . GLN A 1 103 ? 17.895 -7.408 15.036 1.00 70.50 103 GLN A N 1
ATOM 817 C CA . GLN A 1 103 ? 19.068 -6.691 15.523 1.00 70.50 103 GLN A CA 1
ATOM 818 C C . GLN A 1 103 ? 20.003 -7.740 16.132 1.00 70.50 103 GLN A C 1
ATOM 820 O O . GLN A 1 103 ? 19.569 -8.460 17.032 1.00 70.50 103 GLN A O 1
ATOM 825 N N . PRO A 1 104 ? 21.252 -7.874 15.649 1.00 72.44 104 PRO A N 1
ATOM 826 C CA . PRO A 1 104 ? 22.222 -8.729 16.315 1.00 72.44 104 PRO A CA 1
ATOM 827 C C . PRO A 1 104 ? 22.294 -8.271 17.769 1.00 72.44 104 PRO A C 1
ATOM 829 O O . PRO A 1 104 ? 22.423 -7.066 18.008 1.00 72.44 104 PRO A O 1
ATOM 832 N N . GLU A 1 105 ? 22.150 -9.203 18.719 1.00 69.19 105 GLU A N 1
ATOM 833 C CA . GLU A 1 105 ? 22.318 -8.882 20.135 1.00 69.19 105 GLU A CA 1
ATOM 834 C C . GLU A 1 105 ? 23.563 -8.004 20.279 1.00 69.19 105 GLU A C 1
ATOM 836 O O . GLU A 1 105 ? 24.600 -8.331 19.682 1.00 69.19 105 GLU A O 1
ATOM 841 N N . PRO A 1 106 ? 23.471 -6.863 20.985 1.00 67.25 106 PRO A N 1
ATOM 842 C CA . PRO A 1 106 ? 24.623 -6.014 21.191 1.00 67.25 106 PRO A CA 1
ATOM 843 C C . PRO A 1 106 ? 25.668 -6.871 21.895 1.00 67.25 106 PRO A C 1
ATOM 845 O O . PRO A 1 106 ? 25.544 -7.153 23.086 1.00 67.25 106 PRO A O 1
ATOM 848 N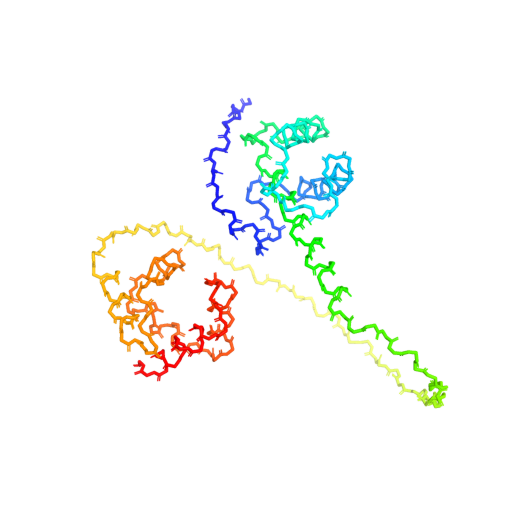 N . LYS A 1 107 ? 26.678 -7.331 21.140 1.00 73.12 107 LYS A N 1
ATOM 849 C CA . LYS A 1 107 ? 27.834 -8.020 21.709 1.00 73.12 107 LYS A CA 1
ATOM 850 C C . LYS A 1 107 ? 28.284 -7.169 22.894 1.00 73.12 107 LYS A C 1
ATOM 852 O O . LYS A 1 107 ? 28.435 -5.961 22.688 1.00 73.12 107 LYS A O 1
ATOM 857 N N . PRO A 1 108 ? 28.463 -7.743 24.097 1.00 65.88 108 PRO A N 1
ATOM 858 C CA . PRO A 1 108 ? 28.922 -6.999 25.258 1.00 65.88 108 PRO A CA 1
ATOM 859 C C . PRO A 1 108 ? 30.267 -6.372 24.902 1.00 65.88 108 PRO A C 1
ATOM 861 O O . PRO A 1 108 ? 31.313 -7.019 24.860 1.00 65.88 108 PRO A O 1
ATOM 864 N N . SER A 1 109 ? 30.203 -5.103 24.520 1.00 63.28 109 SER A N 1
ATOM 865 C CA . SER A 1 109 ? 31.341 -4.341 24.060 1.00 63.28 109 SER A CA 1
ATOM 866 C C . SER A 1 109 ? 32.061 -3.889 25.316 1.00 63.28 109 SER A C 1
ATOM 868 O O . SER A 1 109 ? 31.761 -2.834 25.863 1.00 63.28 109 SER A O 1
ATOM 870 N N . ASN A 1 110 ? 33.015 -4.699 25.777 1.00 64.75 110 ASN A N 1
ATOM 871 C CA . ASN A 1 110 ? 33.948 -4.374 26.864 1.00 64.75 110 ASN A CA 1
ATOM 872 C C . ASN A 1 110 ? 34.911 -3.214 26.520 1.00 64.75 110 ASN A C 1
ATOM 874 O O . ASN A 1 110 ? 35.963 -3.060 27.136 1.00 64.75 110 ASN A O 1
ATOM 878 N N . SER A 1 111 ? 34.583 -2.372 25.541 1.00 61.75 111 SER A N 1
ATOM 879 C CA . SER A 1 111 ? 35.330 -1.158 25.244 1.00 61.75 111 SER A CA 1
ATOM 880 C C . SER A 1 111 ? 34.825 -0.017 26.121 1.00 61.75 111 SER A C 1
ATOM 882 O O . SER A 1 111 ? 33.794 0.605 25.874 1.00 61.75 111 SER A O 1
ATOM 884 N N . VAL A 1 112 ? 35.614 0.252 27.160 1.00 65.06 112 VAL A N 1
ATOM 885 C CA . VAL A 1 112 ? 35.614 1.491 27.940 1.00 65.06 112 VAL A CA 1
ATOM 886 C C . VAL A 1 112 ? 35.413 2.687 26.995 1.00 65.06 112 VAL A C 1
ATOM 888 O O . VAL A 1 112 ? 36.180 2.826 26.036 1.00 65.06 112 VAL A O 1
ATOM 891 N N . PRO A 1 113 ? 34.421 3.568 27.227 1.00 56.41 113 PRO A N 1
ATOM 892 C CA . PRO A 1 113 ? 34.265 4.764 26.418 1.00 56.41 113 PRO A CA 1
ATOM 893 C C . PRO A 1 113 ? 35.475 5.662 26.670 1.00 56.41 113 PRO A C 1
ATOM 895 O O . PRO A 1 113 ? 35.585 6.293 27.725 1.00 56.41 113 PRO A O 1
ATOM 898 N N . LEU A 1 114 ? 36.401 5.730 25.711 1.00 62.88 114 LEU A N 1
ATOM 899 C CA . LEU A 1 114 ? 37.418 6.771 25.714 1.00 62.88 114 LEU A CA 1
ATOM 900 C C . LEU A 1 114 ? 36.674 8.103 25.577 1.00 62.88 114 LEU A C 1
ATOM 902 O O . LEU A 1 114 ? 36.160 8.440 24.507 1.00 62.88 114 LEU A O 1
ATOM 906 N N . ARG A 1 115 ? 36.566 8.824 26.699 1.00 48.94 115 ARG A N 1
ATOM 907 C CA . ARG A 1 115 ? 36.053 10.193 26.781 1.00 48.94 115 ARG A CA 1
ATOM 908 C C . ARG A 1 115 ? 36.712 11.022 25.685 1.00 48.94 115 ARG A C 1
ATOM 910 O O . ARG A 1 115 ? 37.883 11.379 25.784 1.00 48.94 115 ARG A O 1
ATOM 917 N N . ARG A 1 116 ? 35.952 11.338 24.638 1.00 53.31 116 ARG A N 1
ATOM 918 C CA . ARG A 1 116 ? 36.369 12.323 23.646 1.00 53.31 116 ARG A CA 1
ATOM 919 C C . ARG A 1 116 ? 36.367 13.687 24.346 1.00 53.31 116 ARG A C 1
ATOM 921 O O . ARG A 1 116 ? 35.329 14.045 24.905 1.00 53.31 116 ARG A O 1
ATOM 928 N N . PRO A 1 117 ? 37.484 14.432 24.365 1.00 58.41 117 PRO A N 1
ATOM 929 C CA . PRO A 1 117 ? 37.526 15.732 25.010 1.00 58.41 117 PRO A CA 1
ATOM 930 C C . PRO A 1 117 ? 36.537 16.681 24.342 1.00 58.41 117 PRO A C 1
ATOM 932 O O . PRO A 1 117 ? 36.553 16.877 23.125 1.00 58.41 117 PRO A O 1
ATOM 935 N N . THR A 1 118 ? 35.685 17.268 25.170 1.00 53.84 118 THR A N 1
ATOM 936 C CA . THR A 1 118 ? 34.803 18.379 24.844 1.00 53.84 118 THR A CA 1
ATOM 937 C C . THR A 1 118 ? 35.653 19.569 24.392 1.00 53.84 118 THR A C 1
ATOM 939 O O . THR A 1 118 ? 36.212 20.294 25.209 1.00 53.84 118 THR A O 1
ATOM 942 N N . ARG A 1 119 ? 35.776 19.764 23.078 1.00 51.03 119 ARG A N 1
ATOM 943 C CA . ARG A 1 119 ? 36.183 21.034 22.460 1.00 51.03 119 ARG A CA 1
ATOM 944 C C . ARG A 1 119 ? 34.862 21.753 22.174 1.00 51.03 119 ARG A C 1
ATOM 946 O O . ARG A 1 119 ? 34.056 21.246 21.409 1.00 51.03 119 ARG A O 1
ATOM 953 N N . GLY A 1 120 ? 34.474 22.788 22.902 1.00 48.38 120 GLY A N 1
ATOM 954 C CA . GLY A 1 120 ? 35.207 24.034 23.062 1.00 48.38 120 GLY A CA 1
ATOM 955 C C . GLY A 1 120 ? 34.430 25.094 22.282 1.00 48.38 120 GLY A C 1
ATOM 956 O O . GLY A 1 120 ? 34.554 25.165 21.067 1.00 48.38 120 GLY A O 1
ATOM 957 N N . LEU A 1 121 ? 33.567 25.802 23.014 1.00 58.88 121 LEU A N 1
ATOM 958 C CA . LEU A 1 121 ? 33.015 27.143 22.786 1.00 58.88 121 LEU A CA 1
ATOM 959 C C . LEU A 1 121 ? 33.483 27.882 21.518 1.00 58.88 121 LEU A C 1
ATOM 961 O O . LEU A 1 121 ? 34.667 28.183 21.392 1.00 58.88 121 LEU A O 1
ATOM 965 N N . ASN A 1 122 ? 32.530 28.265 20.659 1.00 53.50 122 ASN A N 1
ATOM 966 C CA . ASN A 1 122 ? 32.263 29.652 20.233 1.00 53.50 122 ASN A CA 1
ATOM 967 C C . ASN A 1 122 ? 31.531 29.690 18.885 1.00 53.50 122 ASN A C 1
ATOM 969 O O . ASN A 1 122 ? 32.040 29.189 17.889 1.00 53.50 122 ASN A O 1
ATOM 973 N N . ALA A 1 123 ? 30.370 30.345 18.852 1.00 50.41 123 ALA A N 1
ATOM 974 C CA . ALA A 1 123 ? 30.133 31.537 18.031 1.00 50.41 123 ALA A CA 1
ATOM 975 C C . ALA A 1 123 ? 28.634 31.857 18.045 1.00 50.41 123 ALA A C 1
ATOM 977 O O . ALA A 1 123 ? 27.805 31.090 17.557 1.00 50.41 123 ALA A O 1
ATOM 978 N N . ALA A 1 124 ? 28.307 33.009 18.624 1.00 56.09 124 ALA A N 1
ATOM 979 C CA . ALA A 1 124 ? 27.000 33.627 18.530 1.00 56.09 124 ALA A CA 1
ATOM 980 C C . ALA A 1 124 ? 26.624 33.821 17.053 1.00 56.09 124 ALA A C 1
ATOM 982 O O . ALA A 1 124 ? 27.322 34.514 16.313 1.00 56.09 124 ALA A O 1
ATOM 983 N N . GLN A 1 125 ? 25.516 33.214 16.630 1.00 59.72 125 GLN A N 1
ATOM 984 C CA . GLN A 1 125 ? 24.874 33.540 15.363 1.00 59.72 125 GLN A CA 1
ATOM 985 C C . GLN A 1 125 ? 23.876 34.685 15.595 1.00 59.72 125 GLN A C 1
ATOM 987 O O . GLN A 1 125 ? 22.980 34.540 16.432 1.00 59.72 125 GLN A O 1
ATOM 992 N N . PRO A 1 126 ? 23.999 35.819 14.882 1.00 58.28 126 PRO A N 1
ATOM 993 C CA . PRO A 1 126 ? 23.014 36.887 14.942 1.00 58.28 126 PRO A CA 1
ATOM 994 C C . PRO A 1 126 ? 21.695 36.436 14.307 1.00 58.28 126 PRO A C 1
ATOM 996 O O . PRO A 1 126 ? 21.660 35.802 13.251 1.00 58.28 126 PRO A O 1
ATOM 999 N N . ALA A 1 127 ? 20.603 36.776 14.988 1.00 54.16 127 ALA A N 1
ATOM 1000 C CA . ALA A 1 127 ? 19.237 36.510 14.576 1.00 54.16 127 ALA A CA 1
ATOM 1001 C C . ALA A 1 127 ? 18.945 37.120 13.195 1.00 54.16 127 ALA A C 1
ATOM 1003 O O . ALA A 1 127 ? 18.946 38.338 13.022 1.00 54.16 127 ALA A O 1
ATOM 1004 N N . ALA A 1 128 ? 18.664 36.265 12.212 1.00 61.19 128 ALA A N 1
ATOM 1005 C CA . ALA A 1 128 ? 18.138 36.694 10.924 1.00 61.19 128 ALA A CA 1
ATOM 1006 C C . ALA A 1 128 ? 16.645 37.074 11.052 1.00 61.19 128 ALA A C 1
ATOM 1008 O O . ALA A 1 128 ? 15.891 36.393 11.757 1.00 61.19 128 ALA A O 1
ATOM 1009 N N . PRO A 1 129 ? 16.181 38.130 10.360 1.00 63.53 129 PRO A N 1
ATOM 1010 C CA . PRO A 1 129 ? 14.795 38.574 10.417 1.00 63.53 129 PRO A CA 1
ATOM 1011 C C . PRO A 1 129 ? 13.848 37.550 9.774 1.00 63.53 129 PRO A C 1
ATOM 1013 O O . PRO A 1 129 ? 14.055 37.077 8.654 1.00 63.53 129 PRO A O 1
ATOM 1016 N N . ARG A 1 130 ? 12.771 37.229 10.500 1.00 51.88 130 ARG A N 1
ATOM 1017 C CA . ARG A 1 130 ? 11.643 36.406 10.043 1.00 51.88 130 ARG A CA 1
ATOM 1018 C C . ARG A 1 130 ? 11.008 37.031 8.798 1.00 51.88 130 ARG A C 1
ATOM 1020 O O . ARG A 1 130 ? 10.213 37.961 8.887 1.00 51.88 130 ARG A O 1
ATOM 1027 N N . ARG A 1 131 ? 11.343 36.490 7.626 1.00 51.19 131 ARG A N 1
ATOM 1028 C CA . ARG A 1 131 ? 10.702 36.830 6.354 1.00 51.19 131 ARG A CA 1
ATOM 1029 C C . ARG A 1 131 ? 9.315 36.185 6.318 1.00 51.19 131 ARG A C 1
ATOM 1031 O O . ARG A 1 131 ? 9.185 34.967 6.225 1.00 51.19 131 ARG A O 1
ATOM 1038 N N . ASN A 1 132 ? 8.300 37.031 6.440 1.00 58.12 132 ASN A N 1
ATOM 1039 C CA . ASN A 1 132 ? 6.885 36.718 6.306 1.00 58.12 132 ASN A CA 1
ATOM 1040 C C . ASN A 1 132 ? 6.635 36.050 4.938 1.00 58.12 132 ASN A C 1
ATOM 1042 O O . ASN A 1 132 ? 6.664 36.712 3.901 1.00 58.12 132 ASN A O 1
ATOM 1046 N N . ARG A 1 133 ? 6.473 34.721 4.916 1.00 46.66 133 ARG A N 1
ATOM 1047 C CA . ARG A 1 133 ? 6.081 33.974 3.714 1.00 46.66 133 ARG A CA 1
ATOM 1048 C C . ARG A 1 133 ? 4.574 34.136 3.536 1.00 46.66 133 ARG A C 1
ATOM 1050 O O . ARG A 1 133 ? 3.800 33.363 4.091 1.00 46.66 133 ARG A O 1
ATOM 1057 N N . GLN A 1 134 ? 4.171 35.128 2.747 1.00 55.53 134 GLN A N 1
ATOM 1058 C CA . GLN A 1 134 ? 2.881 35.076 2.065 1.00 55.53 134 GLN A CA 1
ATOM 1059 C C . GLN A 1 134 ? 2.875 33.815 1.200 1.00 55.53 134 GLN A C 1
ATOM 1061 O O . GLN A 1 134 ? 3.694 33.666 0.296 1.00 55.53 134 GLN A O 1
ATOM 1066 N N . ILE A 1 135 ? 2.004 32.875 1.550 1.00 52.75 135 ILE A N 1
ATOM 1067 C CA . ILE A 1 135 ? 1.744 31.661 0.784 1.00 52.75 135 ILE A CA 1
ATOM 1068 C C . ILE A 1 135 ? 0.995 32.105 -0.479 1.00 52.75 135 ILE A C 1
ATOM 1070 O O . ILE A 1 135 ? -0.104 32.648 -0.346 1.00 52.75 135 ILE A O 1
ATOM 1074 N N . PRO A 1 136 ? 1.547 31.915 -1.691 1.00 57.88 136 PRO A N 1
ATOM 1075 C CA . PRO A 1 136 ? 0.779 32.097 -2.912 1.00 57.88 136 PRO A CA 1
ATOM 1076 C C . PRO A 1 136 ? -0.381 31.100 -2.889 1.00 57.88 136 PRO A C 1
ATOM 1078 O O . PRO A 1 136 ? -0.159 29.890 -2.810 1.00 57.88 136 PRO A O 1
ATOM 1081 N N . GLN A 1 137 ? -1.617 31.600 -2.907 1.00 50.47 137 GLN A N 1
ATOM 1082 C CA . GLN A 1 137 ? -2.790 30.761 -3.118 1.00 50.47 137 GLN A CA 1
ATOM 1083 C C . GLN A 1 137 ? -2.660 30.121 -4.503 1.00 50.47 137 GLN A C 1
ATOM 1085 O O . GLN A 1 137 ? -2.777 30.804 -5.519 1.00 50.47 137 GLN A O 1
ATOM 1090 N N . MET A 1 138 ? -2.371 28.819 -4.549 1.00 53.66 138 MET A N 1
ATOM 1091 C CA . MET A 1 138 ? -2.496 28.070 -5.792 1.00 53.66 138 MET A CA 1
ATOM 1092 C C . MET A 1 138 ? -3.986 27.881 -6.106 1.00 53.66 138 MET A C 1
ATOM 1094 O O . MET A 1 138 ? -4.749 27.525 -5.202 1.00 53.66 138 MET A O 1
ATOM 1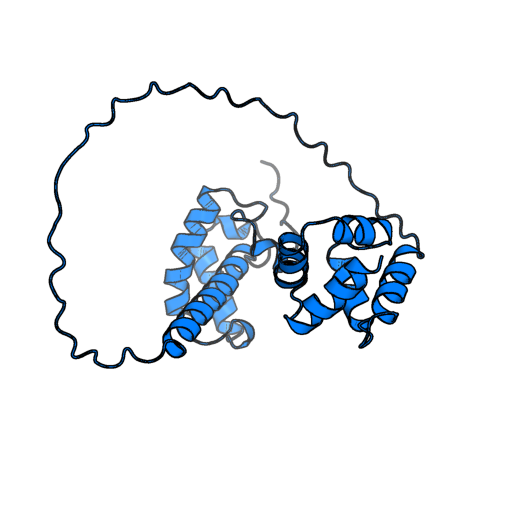098 N N . PRO A 1 139 ? -4.411 28.098 -7.362 1.00 53.88 139 PRO A N 1
ATOM 1099 C CA . PRO A 1 139 ? -5.761 27.773 -7.791 1.00 53.88 139 PRO A CA 1
ATOM 1100 C C . PRO A 1 139 ? -6.009 26.275 -7.594 1.00 53.88 139 PRO A C 1
ATOM 1102 O O . PRO A 1 139 ? -5.134 25.443 -7.844 1.00 53.88 139 PRO A O 1
ATOM 1105 N N . ALA A 1 140 ? -7.200 25.951 -7.092 1.00 50.28 140 ALA A N 1
ATOM 1106 C CA . ALA A 1 140 ? -7.621 24.590 -6.804 1.00 50.28 140 ALA A CA 1
ATOM 1107 C C . ALA A 1 140 ? -7.389 23.676 -8.024 1.00 50.28 140 ALA A C 1
ATOM 1109 O O . ALA A 1 140 ? -7.730 24.069 -9.144 1.00 50.28 140 ALA A O 1
ATOM 1110 N N . PRO A 1 141 ? -6.841 22.460 -7.839 1.00 50.66 141 PRO A N 1
ATOM 1111 C CA . PRO A 1 141 ? -6.744 21.501 -8.923 1.00 50.66 141 PRO A CA 1
ATOM 1112 C C . PRO A 1 141 ? -8.162 21.150 -9.372 1.00 50.66 141 PRO A C 1
ATOM 1114 O O . PRO A 1 141 ? -8.939 20.541 -8.635 1.00 50.66 141 PRO A O 1
ATOM 1117 N N . VAL A 1 142 ? -8.500 21.566 -10.590 1.00 47.91 142 VAL A N 1
ATOM 1118 C CA . VAL A 1 142 ? -9.680 21.103 -11.313 1.00 47.91 142 VAL A CA 1
ATOM 1119 C C . VAL A 1 142 ? -9.440 19.624 -11.595 1.00 47.91 142 VAL A C 1
ATOM 1121 O O . VAL A 1 142 ? -8.769 19.255 -12.555 1.00 47.91 142 VAL A O 1
ATOM 1124 N N . VAL A 1 143 ? -9.912 18.764 -10.693 1.00 46.25 143 VAL A N 1
ATOM 1125 C CA . VAL A 1 143 ? -9.904 17.316 -10.899 1.00 46.25 143 VAL A CA 1
ATOM 1126 C C . VAL A 1 143 ? -11.011 17.016 -11.900 1.00 46.25 143 VAL A C 1
ATOM 1128 O O . VAL A 1 143 ? -12.154 16.747 -11.531 1.00 46.25 143 VAL A O 1
ATOM 1131 N N . SER A 1 144 ? -10.676 17.124 -13.183 1.00 42.50 144 SER A N 1
ATOM 1132 C CA . SER A 1 144 ? -11.520 16.610 -14.253 1.00 42.50 144 SER A CA 1
ATOM 1133 C C . SER A 1 144 ? -11.687 15.100 -14.057 1.00 42.50 144 SER A C 1
ATOM 1135 O O . SER A 1 144 ? -10.689 14.398 -13.862 1.00 42.50 144 SER A O 1
ATOM 1137 N N . PRO A 1 145 ? -12.920 14.570 -14.094 1.00 47.75 145 PRO A N 1
ATOM 1138 C CA . PRO A 1 145 ? -13.143 13.137 -14.044 1.00 47.75 145 PRO A CA 1
ATOM 1139 C C . PRO A 1 145 ? -12.615 12.541 -15.350 1.00 47.75 145 PRO A C 1
ATOM 1141 O O . PRO A 1 145 ? -13.232 12.671 -16.405 1.00 47.75 145 PRO A O 1
ATOM 1144 N N . MET A 1 146 ? -11.435 11.924 -15.286 1.00 46.81 146 MET A N 1
ATOM 1145 C CA . MET A 1 146 ? -10.887 11.139 -16.386 1.00 46.81 146 MET A CA 1
ATOM 1146 C C . MET A 1 146 ? -11.793 9.926 -16.589 1.00 46.81 146 MET A C 1
ATOM 1148 O O . MET A 1 146 ? -11.739 8.934 -15.861 1.00 46.81 146 MET A O 1
ATOM 1152 N N . VAL A 1 147 ? -12.670 10.050 -17.579 1.00 43.19 147 VAL A N 1
ATOM 1153 C CA . VAL A 1 147 ? -13.391 8.948 -18.201 1.00 43.19 147 VAL A CA 1
ATOM 1154 C C . VAL A 1 147 ? -12.326 8.014 -18.765 1.00 43.19 147 VAL A C 1
ATOM 1156 O O . VAL A 1 147 ? -11.659 8.342 -19.742 1.00 43.19 147 VAL A O 1
ATOM 1159 N N . HIS A 1 148 ? -12.113 6.872 -18.112 1.00 47.41 148 HIS A N 1
ATOM 1160 C CA . HIS A 1 148 ? -11.278 5.805 -18.651 1.00 47.41 148 HIS A CA 1
ATOM 1161 C C . HIS A 1 148 ? -12.103 5.120 -19.742 1.00 47.41 148 HIS A C 1
ATOM 1163 O O . HIS A 1 148 ? -12.713 4.075 -19.524 1.00 47.41 148 HIS A O 1
ATOM 1169 N N . SER A 1 149 ? -12.198 5.771 -20.903 1.00 46.47 149 SER A N 1
ATOM 1170 C CA . SER A 1 149 ? -12.664 5.124 -22.122 1.00 46.47 149 SER A CA 1
ATOM 1171 C C . SER A 1 149 ? -11.673 4.011 -22.422 1.00 46.47 149 SER A C 1
ATOM 1173 O 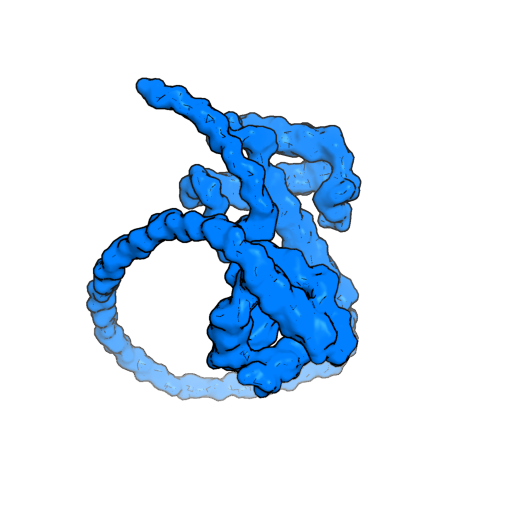O . SER A 1 149 ? -10.535 4.275 -22.804 1.00 46.47 149 SER A O 1
ATOM 1175 N N . GLY A 1 150 ? -12.097 2.776 -22.159 1.00 45.72 150 GLY A N 1
ATOM 1176 C CA . GLY A 1 150 ? -11.325 1.561 -22.367 1.00 45.72 150 GLY A CA 1
ATOM 1177 C C . GLY A 1 150 ? -10.939 1.400 -23.829 1.00 45.72 150 GLY A C 1
ATOM 1178 O O . GLY A 1 150 ? -11.651 0.767 -24.602 1.00 45.72 150 GLY A O 1
ATOM 1179 N N . ALA A 1 151 ? -9.798 1.970 -24.205 1.00 52.09 151 ALA A N 1
ATOM 1180 C CA . ALA A 1 151 ? -9.107 1.575 -25.411 1.00 52.09 151 ALA A CA 1
ATOM 1181 C C . ALA A 1 151 ? -8.441 0.215 -25.119 1.00 52.09 151 ALA A C 1
ATOM 1183 O O . ALA A 1 151 ? -7.536 0.165 -24.283 1.00 52.09 151 ALA A O 1
ATOM 1184 N N . PRO A 1 152 ? -8.833 -0.881 -25.796 1.00 62.25 152 PRO A N 1
ATOM 1185 C CA . PRO A 1 152 ? -8.242 -2.215 -25.603 1.00 62.25 152 PRO A CA 1
ATOM 1186 C C . PRO A 1 152 ? -6.738 -2.282 -25.939 1.00 62.25 152 PRO A C 1
ATOM 1188 O O . PRO A 1 152 ? -6.086 -3.297 -25.717 1.00 62.25 152 PRO A O 1
ATOM 1191 N N . ASN A 1 153 ? -6.169 -1.190 -26.453 1.00 74.62 153 ASN A N 1
ATOM 1192 C CA . ASN A 1 153 ? -4.793 -1.122 -26.928 1.00 74.62 153 ASN A CA 1
ATOM 1193 C C . ASN A 1 153 ? -3.775 -0.859 -25.808 1.00 74.62 153 ASN A C 1
ATOM 1195 O O . ASN A 1 153 ? -2.617 -1.246 -25.947 1.00 74.62 153 ASN A O 1
ATOM 1199 N N . GLY A 1 154 ? -4.184 -0.215 -24.710 1.00 83.88 154 GLY A N 1
ATOM 1200 C CA . GLY A 1 154 ? -3.257 0.160 -23.639 1.00 83.88 154 GLY A CA 1
ATOM 1201 C C . GLY A 1 154 ? -2.683 -1.057 -22.908 1.00 83.88 154 GLY A C 1
ATOM 1202 O O . GLY A 1 154 ? -1.468 -1.249 -22.846 1.00 83.88 154 GLY A O 1
ATOM 1203 N N . GLU A 1 155 ? -3.568 -1.939 -22.437 1.00 92.06 155 GLU A N 1
ATOM 1204 C CA . GLU A 1 155 ? -3.181 -3.180 -21.758 1.00 92.06 155 GLU A CA 1
ATOM 1205 C C . GLU A 1 155 ? -2.279 -4.053 -22.635 1.00 92.06 155 GLU A C 1
ATOM 1207 O O . GLU A 1 155 ? -1.268 -4.571 -22.158 1.00 92.06 155 GLU A O 1
ATOM 1212 N N . ALA A 1 156 ? -2.609 -4.178 -23.924 1.00 93.94 156 ALA A N 1
ATOM 1213 C CA . ALA A 1 156 ? -1.815 -4.952 -24.870 1.00 93.94 156 ALA A CA 1
ATOM 1214 C C . ALA A 1 156 ? -0.375 -4.425 -24.973 1.00 93.94 156 ALA A C 1
ATOM 1216 O O . ALA A 1 156 ? 0.561 -5.223 -25.019 1.00 93.94 156 ALA A O 1
ATOM 1217 N N . PHE A 1 157 ? -0.186 -3.101 -24.938 1.00 95.06 157 PHE A N 1
ATOM 1218 C CA . PHE A 1 157 ? 1.140 -2.487 -24.961 1.00 95.06 157 PHE A CA 1
ATOM 1219 C C . PHE A 1 157 ? 1.932 -2.785 -23.683 1.00 95.06 157 PHE A C 1
ATOM 1221 O O . PHE A 1 157 ? 3.072 -3.244 -23.753 1.00 95.06 157 PHE A O 1
ATOM 1228 N N . VAL A 1 158 ? 1.323 -2.583 -22.509 1.00 96.69 158 VAL A N 1
ATOM 1229 C CA . VAL A 1 158 ? 1.973 -2.867 -21.215 1.00 96.69 158 VAL A CA 1
ATOM 1230 C C . VAL A 1 158 ? 2.328 -4.351 -21.105 1.00 96.69 158 VAL A C 1
ATOM 1232 O O . VAL A 1 158 ? 3.414 -4.703 -20.644 1.00 96.69 158 V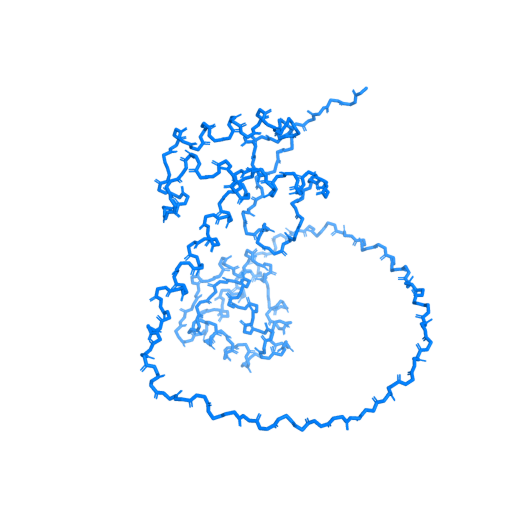AL A O 1
ATOM 1235 N N . ARG A 1 159 ? 1.446 -5.237 -21.577 1.00 97.00 159 ARG A N 1
ATOM 1236 C CA . ARG A 1 159 ? 1.702 -6.679 -21.633 1.00 97.00 159 ARG A CA 1
ATOM 1237 C C . ARG A 1 159 ? 2.844 -7.024 -22.584 1.00 97.00 159 ARG A C 1
ATOM 1239 O O . ARG A 1 159 ? 3.702 -7.815 -22.207 1.00 97.00 159 ARG A O 1
ATOM 1246 N N . ALA A 1 160 ? 2.884 -6.432 -23.777 1.00 97.00 160 ALA A N 1
ATOM 1247 C CA . ALA A 1 160 ? 3.968 -6.646 -24.735 1.00 97.00 160 ALA A CA 1
ATOM 1248 C C . ALA A 1 160 ? 5.327 -6.203 -24.167 1.00 97.00 160 ALA A C 1
ATOM 1250 O O . ALA A 1 160 ? 6.294 -6.957 -24.253 1.00 97.00 160 ALA A O 1
ATOM 1251 N N . PHE A 1 161 ? 5.380 -5.041 -23.506 1.00 97.81 161 PHE A N 1
ATOM 1252 C CA . PHE A 1 161 ? 6.572 -4.571 -22.795 1.00 97.81 161 PHE A CA 1
ATOM 1253 C C . PHE A 1 161 ? 7.014 -5.546 -21.691 1.00 97.81 161 PHE A C 1
ATOM 1255 O O . PHE A 1 161 ? 8.185 -5.895 -21.583 1.00 97.81 161 PHE A O 1
ATOM 1262 N N . LEU A 1 162 ? 6.086 -6.042 -20.871 1.00 98.06 162 LEU A N 1
ATOM 1263 C CA . LEU A 1 162 ? 6.429 -6.990 -19.806 1.00 98.06 162 LEU A CA 1
ATOM 1264 C C . LEU A 1 162 ? 6.856 -8.362 -20.350 1.00 98.06 162 LEU A C 1
ATOM 1266 O O . LEU A 1 162 ? 7.712 -9.016 -19.751 1.00 98.06 162 LEU A O 1
ATOM 1270 N N . LEU A 1 163 ? 6.319 -8.786 -21.496 1.00 98.06 163 LEU A N 1
ATOM 1271 C CA . LEU A 1 163 ? 6.751 -9.998 -22.195 1.00 98.06 163 LEU A CA 1
ATOM 1272 C C . LEU A 1 163 ? 8.157 -9.873 -22.795 1.00 98.06 163 LEU A C 1
ATOM 1274 O O . LEU A 1 163 ? 8.840 -10.888 -22.902 1.00 98.06 163 LEU A O 1
ATOM 1278 N N . SER A 1 164 ? 8.614 -8.667 -23.153 1.00 97.81 164 SER A N 1
ATOM 1279 C CA . SER A 1 164 ? 9.968 -8.466 -23.693 1.00 97.81 164 SER A CA 1
ATOM 1280 C C . SER A 1 164 ? 11.067 -8.461 -22.622 1.00 97.81 164 SER A C 1
ATOM 1282 O O . SER A 1 164 ? 12.255 -8.517 -22.947 1.00 97.81 164 SER A O 1
ATOM 1284 N N . THR A 1 165 ? 10.700 -8.413 -21.339 1.00 98.00 165 THR A N 1
ATOM 1285 C CA . THR A 1 165 ? 11.657 -8.512 -20.228 1.00 98.00 165 THR A CA 1
ATOM 1286 C C . THR A 1 165 ? 12.246 -9.923 -20.111 1.00 98.00 165 THR A C 1
ATOM 1288 O O . THR A 1 165 ? 11.633 -10.904 -20.522 1.00 98.00 165 THR A O 1
ATOM 1291 N N . HIS A 1 166 ? 13.452 -10.042 -19.546 1.00 95.88 166 HIS A N 1
ATOM 1292 C CA . HIS A 1 166 ? 14.120 -11.329 -19.327 1.00 95.88 166 HIS A CA 1
ATOM 1293 C C . HIS A 1 166 ? 14.525 -11.472 -17.848 1.00 95.88 166 HIS A C 1
ATOM 1295 O O . HIS A 1 166 ? 15.473 -10.808 -17.415 1.00 95.88 166 HIS A O 1
ATOM 1301 N N . PRO A 1 167 ? 13.836 -12.322 -17.053 1.00 97.38 167 PRO A N 1
ATOM 1302 C CA . PRO A 1 167 ? 12.710 -13.196 -17.426 1.00 97.38 167 PRO A CA 1
ATOM 1303 C C . PRO A 1 167 ? 11.424 -12.415 -17.732 1.00 97.38 167 PRO A C 1
ATOM 1305 O O . PRO A 1 167 ? 11.245 -11.330 -17.188 1.00 97.38 167 PRO A O 1
ATOM 1308 N N . ALA A 1 168 ? 10.528 -12.993 -18.541 1.00 97.88 168 ALA A N 1
ATOM 1309 C CA . ALA A 1 168 ? 9.237 -12.386 -18.869 1.00 97.88 168 ALA A CA 1
ATOM 1310 C C . ALA A 1 168 ? 8.385 -12.165 -17.605 1.00 97.88 168 ALA A C 1
ATOM 1312 O O . ALA A 1 168 ? 8.290 -13.041 -16.738 1.00 97.88 168 ALA A O 1
ATOM 1313 N N . MET A 1 169 ? 7.764 -10.988 -17.496 1.00 98.12 169 MET A N 1
ATOM 1314 C CA . MET A 1 169 ? 7.022 -10.549 -16.306 1.00 98.12 169 MET A CA 1
ATOM 1315 C C . MET A 1 169 ? 5.571 -10.154 -16.606 1.00 98.12 169 MET A C 1
ATOM 1317 O O . MET A 1 169 ? 5.014 -9.276 -15.951 1.00 98.12 169 MET A O 1
ATOM 1321 N N . ASP A 1 170 ? 4.928 -10.795 -17.580 1.00 97.19 170 ASP A N 1
ATOM 1322 C CA . ASP A 1 170 ? 3.544 -10.502 -17.992 1.00 97.19 170 ASP A CA 1
ATOM 1323 C C . ASP A 1 170 ? 2.505 -10.708 -16.877 1.00 97.19 170 ASP A C 1
ATOM 1325 O O . ASP A 1 170 ? 1.490 -10.019 -16.828 1.00 97.19 170 ASP A O 1
ATOM 1329 N N . HIS A 1 171 ? 2.790 -11.568 -15.898 1.00 97.25 171 HIS A N 1
ATOM 1330 C CA . HIS A 1 171 ? 1.979 -11.688 -14.681 1.00 97.25 171 HIS A CA 1
ATOM 1331 C C . HIS A 1 171 ? 1.854 -10.371 -13.882 1.00 97.25 171 HIS A C 1
ATOM 1333 O O . HIS A 1 171 ? 0.958 -10.248 -13.046 1.00 97.25 171 HIS A O 1
ATOM 1339 N N . LEU A 1 172 ? 2.722 -9.379 -14.123 1.00 97.94 172 LEU A N 1
ATOM 1340 C CA . LEU A 1 172 ? 2.650 -8.055 -13.498 1.00 97.94 172 LEU A CA 1
ATOM 1341 C C . LEU A 1 172 ? 1.737 -7.072 -14.248 1.00 97.94 172 LEU A C 1
ATOM 1343 O O . LEU A 1 172 ? 1.494 -5.987 -13.722 1.00 97.94 172 LEU A O 1
ATOM 1347 N N . THR A 1 173 ? 1.193 -7.418 -15.422 1.00 97.31 173 THR A N 1
ATOM 1348 C CA . THR A 1 173 ? 0.364 -6.503 -16.233 1.00 97.31 173 THR A CA 1
ATOM 1349 C C . THR A 1 173 ? -0.783 -5.898 -15.425 1.00 97.31 173 THR A C 1
ATOM 1351 O O . THR A 1 173 ? -0.956 -4.680 -15.415 1.00 97.31 173 THR A O 1
ATOM 1354 N N . PHE A 1 174 ? -1.509 -6.721 -14.662 1.00 96.50 174 PHE A N 1
ATOM 1355 C CA . PHE A 1 174 ? -2.609 -6.240 -13.823 1.00 96.50 174 PHE A CA 1
ATOM 1356 C C . PHE A 1 174 ? -2.142 -5.249 -12.746 1.00 96.50 174 PHE A C 1
ATOM 1358 O O . PHE A 1 174 ? -2.842 -4.282 -12.461 1.00 96.50 174 PHE A O 1
ATOM 1365 N N . VAL A 1 175 ? -0.949 -5.447 -12.172 1.00 96.81 175 VAL A N 1
ATOM 1366 C CA . VAL A 1 175 ? -0.382 -4.539 -11.161 1.00 96.81 175 VAL A CA 1
ATOM 1367 C C . VAL A 1 175 ? -0.107 -3.169 -11.779 1.00 96.81 175 VAL A C 1
ATOM 1369 O O . VAL A 1 175 ? -0.498 -2.153 -11.214 1.00 96.81 175 VAL A O 1
ATOM 1372 N N . PHE A 1 176 ? 0.502 -3.123 -12.964 1.00 97.00 176 PHE A N 1
ATOM 1373 C CA . PHE A 1 176 ? 0.771 -1.863 -13.664 1.00 97.00 176 PHE A CA 1
ATOM 1374 C C . PHE A 1 176 ? -0.520 -1.106 -13.988 1.00 97.00 176 PHE A C 1
ATOM 1376 O O . PHE A 1 176 ? -0.638 0.072 -13.644 1.00 97.00 176 PHE A O 1
ATOM 1383 N N . ILE A 1 177 ? -1.515 -1.802 -14.544 1.00 95.31 177 ILE A N 1
ATOM 1384 C CA . ILE A 1 177 ? -2.822 -1.220 -14.881 1.00 95.31 177 ILE A CA 1
ATOM 1385 C C . ILE A 1 177 ? -3.531 -0.711 -13.624 1.00 95.31 177 ILE A C 1
ATOM 1387 O O . ILE A 1 177 ? -4.026 0.415 -13.606 1.00 95.31 177 ILE A O 1
ATOM 1391 N N . HIS A 1 178 ? -3.527 -1.497 -12.545 1.00 92.25 178 HIS A N 1
ATOM 1392 C CA . HIS A 1 178 ? -4.121 -1.108 -11.266 1.00 92.25 178 HIS A CA 1
ATOM 1393 C C . HIS A 1 178 ? -3.462 0.151 -10.673 1.00 92.25 178 HIS A C 1
ATOM 1395 O O . HIS A 1 178 ? -4.124 0.941 -10.003 1.00 92.25 178 HIS A O 1
ATOM 1401 N N . HIS A 1 179 ? -2.172 0.368 -10.942 1.00 94.88 179 HIS A N 1
ATOM 1402 C CA . HIS A 1 179 ? -1.430 1.565 -10.536 1.00 94.88 179 HIS A CA 1
ATOM 1403 C C . HIS A 1 179 ? -1.460 2.703 -11.575 1.00 94.88 179 HIS A C 1
ATOM 1405 O O . HIS A 1 179 ? -0.735 3.687 -11.427 1.00 94.88 179 HIS A O 1
ATOM 1411 N N . GLY A 1 180 ? -2.314 2.603 -12.599 1.00 94.69 180 GLY A N 1
ATOM 1412 C CA . GLY A 1 180 ? -2.530 3.654 -13.596 1.00 94.69 180 GLY A CA 1
ATOM 1413 C C . GLY A 1 180 ? -1.485 3.704 -14.713 1.00 94.69 180 GLY A C 1
ATOM 1414 O O . GLY A 1 180 ? -1.482 4.654 -15.490 1.00 94.69 180 GLY A O 1
ATOM 1415 N N . VAL A 1 181 ? -0.610 2.701 -14.821 1.00 96.62 181 VAL A N 1
ATOM 1416 C CA . VAL A 1 181 ? 0.304 2.547 -15.960 1.00 96.62 181 VAL A CA 1
ATOM 1417 C C . VAL A 1 181 ? -0.411 1.712 -17.014 1.00 96.62 181 VAL A C 1
ATOM 1419 O O . VAL A 1 181 ? -0.341 0.484 -17.005 1.00 96.62 181 VAL A O 1
ATOM 1422 N N . ILE A 1 182 ? -1.173 2.398 -17.864 1.00 94.94 182 ILE A N 1
ATOM 1423 C CA . ILE A 1 182 ? -2.138 1.765 -18.771 1.00 94.94 182 ILE A CA 1
ATOM 1424 C C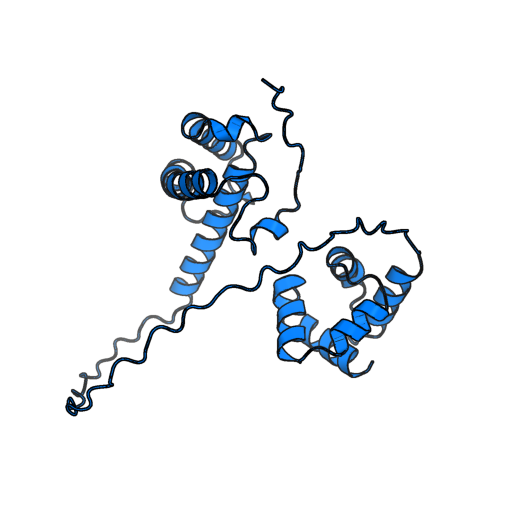 . ILE A 1 182 ? -1.677 1.696 -20.223 1.00 94.94 182 ILE A C 1
ATOM 1426 O O . ILE A 1 182 ? -2.278 0.949 -20.977 1.00 94.94 182 ILE A O 1
ATOM 1430 N N . ASP A 1 183 ? -0.661 2.453 -20.634 1.00 95.44 183 ASP A N 1
ATOM 1431 C CA . ASP A 1 183 ? -0.206 2.517 -22.024 1.00 95.44 183 ASP A CA 1
ATOM 1432 C C . ASP A 1 183 ? 1.305 2.799 -22.135 1.00 95.44 183 ASP A C 1
ATOM 1434 O O . ASP A 1 183 ? 2.027 2.907 -21.136 1.00 95.44 183 ASP A O 1
ATOM 1438 N N . GLY A 1 184 ? 1.794 2.903 -23.375 1.00 94.62 184 GLY A N 1
ATOM 1439 C CA . GLY A 1 184 ? 3.192 3.223 -23.660 1.00 94.62 184 GLY A CA 1
ATOM 1440 C C . GLY A 1 184 ? 3.613 4.620 -23.211 1.00 94.62 184 GLY A C 1
ATOM 1441 O O . GLY A 1 184 ? 4.742 4.789 -22.759 1.00 94.62 184 GLY A O 1
ATOM 1442 N N . VAL A 1 185 ? 2.705 5.600 -23.228 1.00 95.50 185 VAL A N 1
ATOM 1443 C CA . VAL A 1 185 ? 3.005 6.970 -22.785 1.00 95.50 185 VAL A CA 1
ATOM 1444 C C . VAL A 1 185 ? 3.305 6.983 -21.285 1.00 95.50 185 VAL A C 1
ATOM 1446 O O . VAL A 1 185 ? 4.272 7.611 -20.848 1.00 95.50 185 VAL A O 1
ATOM 1449 N N . CYS A 1 186 ? 2.535 6.245 -20.481 1.00 96.25 186 CYS A N 1
ATOM 1450 C CA . CYS A 1 186 ? 2.818 6.079 -19.057 1.00 96.25 186 CYS A CA 1
ATOM 1451 C C . CYS A 1 186 ? 4.182 5.414 -18.809 1.00 96.25 186 CYS A C 1
ATOM 1453 O O . CYS A 1 186 ? 4.904 5.836 -17.900 1.00 96.25 186 CYS A O 1
ATOM 1455 N N . LEU A 1 187 ? 4.543 4.399 -19.604 1.00 97.31 187 LEU A N 1
ATOM 1456 C CA . LEU A 1 187 ? 5.843 3.725 -19.505 1.00 97.31 187 LEU A CA 1
ATOM 1457 C C . LEU A 1 187 ? 7.003 4.649 -19.893 1.00 97.31 187 LEU A C 1
ATOM 1459 O O . LEU A 1 187 ? 7.990 4.696 -19.165 1.00 97.31 187 LEU A O 1
ATOM 1463 N N . GLU A 1 188 ? 6.870 5.454 -20.948 1.00 97.06 188 GLU A N 1
ATOM 1464 C CA . GLU A 1 188 ? 7.877 6.456 -21.325 1.00 97.06 188 GLU A CA 1
ATOM 1465 C C . GLU A 1 188 ? 8.069 7.522 -20.240 1.00 97.06 188 GLU A C 1
ATOM 1467 O O . GLU A 1 188 ? 9.194 7.914 -19.919 1.00 97.06 188 GLU A O 1
ATOM 1472 N N . VAL A 1 189 ? 6.974 8.008 -19.646 1.00 97.31 189 VAL A N 1
ATOM 1473 C CA . VAL A 1 189 ? 7.045 8.959 -18.527 1.00 97.31 189 VAL A CA 1
ATOM 1474 C C . VAL A 1 189 ? 7.746 8.321 -17.332 1.00 97.31 189 VAL A C 1
ATOM 1476 O O . VAL A 1 189 ? 8.539 8.989 -16.668 1.00 97.31 189 VAL A O 1
ATOM 1479 N N . LEU A 1 190 ? 7.480 7.041 -17.057 1.00 97.69 190 LEU A N 1
ATOM 1480 C CA . LEU A 1 190 ? 8.163 6.295 -16.006 1.00 97.69 190 LEU A CA 1
ATOM 1481 C C . LEU A 1 190 ? 9.659 6.111 -16.321 1.00 97.69 190 LEU A C 1
ATOM 1483 O O . LEU A 1 190 ? 10.482 6.318 -15.427 1.00 97.69 190 LEU A O 1
ATOM 1487 N N . ALA A 1 191 ? 10.014 5.807 -17.571 1.00 97.94 191 ALA A N 1
ATOM 1488 C CA . ALA A 1 191 ? 11.391 5.655 -18.044 1.00 97.94 191 ALA A CA 1
ATOM 1489 C C . ALA A 1 191 ? 12.203 6.958 -17.942 1.00 97.94 191 ALA A C 1
ATOM 1491 O O . ALA A 1 191 ? 13.373 6.934 -17.567 1.00 97.94 191 ALA A O 1
ATOM 1492 N N . LYS A 1 192 ? 11.575 8.117 -18.169 1.00 97.75 192 LYS A N 1
ATOM 1493 C CA . LYS A 1 192 ? 12.230 9.436 -18.057 1.00 97.75 192 LYS A CA 1
ATOM 1494 C C . LYS A 1 192 ? 12.526 9.875 -16.616 1.00 97.75 192 LYS A C 1
ATOM 1496 O O . LYS A 1 192 ? 13.248 10.852 -16.417 1.00 97.75 192 LYS A O 1
ATOM 1501 N N . ARG A 1 193 ? 11.968 9.207 -15.599 1.00 97.38 193 ARG A N 1
ATOM 1502 C CA . ARG A 1 193 ? 12.234 9.541 -14.186 1.00 97.38 193 ARG A CA 1
ATOM 1503 C C . ARG A 1 193 ? 13.652 9.166 -13.778 1.00 97.38 193 ARG A C 1
ATOM 1505 O O . ARG A 1 193 ? 14.256 8.261 -14.348 1.00 97.38 193 ARG A O 1
ATOM 1512 N N . SER A 1 194 ? 14.156 9.805 -12.722 1.00 97.88 194 SER A N 1
ATOM 1513 C CA . SER A 1 194 ? 15.459 9.437 -12.164 1.00 97.88 194 SER A CA 1
ATOM 1514 C C . SER A 1 194 ? 15.462 7.989 -11.656 1.00 97.88 194 SER A C 1
ATOM 1516 O O . SER A 1 194 ? 14.447 7.478 -11.175 1.00 97.88 194 SER A O 1
ATOM 1518 N N . GLU A 1 195 ? 16.623 7.331 -11.676 1.00 97.31 195 GLU A N 1
ATOM 1519 C CA . GLU A 1 195 ? 16.766 5.948 -11.196 1.00 97.31 195 GLU A CA 1
ATOM 1520 C C . GLU A 1 195 ? 16.219 5.733 -9.777 1.00 97.31 195 GLU A C 1
ATOM 1522 O O . GLU A 1 195 ? 15.631 4.693 -9.463 1.00 97.31 195 GLU A O 1
ATOM 1527 N N . LYS A 1 196 ? 16.411 6.731 -8.908 1.00 96.44 196 LYS A N 1
ATOM 1528 C CA . LYS A 1 196 ? 15.931 6.710 -7.526 1.00 96.44 196 LYS A CA 1
ATOM 1529 C C . LYS A 1 196 ? 14.404 6.730 -7.467 1.00 96.44 196 LYS A C 1
ATOM 1531 O O . LYS A 1 196 ? 13.824 5.987 -6.676 1.00 96.44 196 LYS A O 1
ATOM 1536 N N . GLU A 1 197 ? 13.761 7.556 -8.288 1.00 97.62 197 GLU A N 1
ATOM 1537 C CA . GLU A 1 197 ? 12.301 7.652 -8.367 1.00 97.62 197 GLU A CA 1
ATOM 1538 C C . GLU A 1 197 ? 11.689 6.403 -8.994 1.00 97.62 197 GLU A C 1
ATOM 1540 O O . GLU A 1 197 ? 10.723 5.881 -8.443 1.00 97.62 197 GLU A O 1
ATOM 1545 N N . GLN A 1 198 ? 12.278 5.879 -10.075 1.00 98.00 198 GLN A N 1
ATOM 1546 C CA . GLN A 1 198 ? 11.849 4.613 -10.677 1.00 98.00 198 GLN A CA 1
ATOM 1547 C C . GLN A 1 198 ? 11.909 3.477 -9.655 1.00 98.00 198 GLN A C 1
ATOM 1549 O O . GLN A 1 198 ? 10.929 2.766 -9.444 1.00 98.00 198 GLN A O 1
ATOM 1554 N N . LYS A 1 199 ? 13.051 3.329 -8.968 1.00 97.38 199 LYS A N 1
ATOM 1555 C CA . LYS A 1 199 ? 13.226 2.300 -7.938 1.00 97.38 199 LYS A CA 1
ATOM 1556 C C . LYS A 1 199 ? 12.197 2.447 -6.820 1.00 97.38 199 LYS A C 1
ATOM 1558 O O . LYS A 1 199 ? 11.620 1.445 -6.406 1.00 97.38 199 LYS A O 1
ATOM 1563 N N . ASN A 1 200 ? 11.980 3.669 -6.331 1.00 95.88 200 ASN A N 1
ATOM 1564 C CA . ASN A 1 200 ? 11.013 3.911 -5.267 1.00 95.88 200 ASN A CA 1
ATOM 1565 C C . ASN A 1 200 ? 9.585 3.584 -5.716 1.00 95.88 200 ASN A C 1
ATOM 1567 O O . ASN A 1 200 ? 8.877 2.907 -4.984 1.00 95.88 200 ASN A O 1
ATOM 1571 N N . PHE A 1 201 ? 9.190 4.001 -6.918 1.00 97.62 201 PHE A N 1
ATOM 1572 C CA . PHE A 1 201 ? 7.865 3.716 -7.463 1.00 97.62 201 PHE A CA 1
ATOM 1573 C C . PHE A 1 201 ? 7.623 2.208 -7.616 1.00 97.62 201 PHE A C 1
ATOM 1575 O O . PHE A 1 201 ? 6.640 1.670 -7.113 1.00 97.62 201 PHE A O 1
ATOM 1582 N N . LEU A 1 202 ? 8.566 1.488 -8.226 1.00 98.06 202 LEU A N 1
ATOM 1583 C CA . LEU A 1 202 ? 8.427 0.048 -8.452 1.00 98.06 202 LEU A CA 1
ATOM 1584 C C . LEU A 1 202 ? 8.389 -0.756 -7.142 1.00 98.06 202 LEU A C 1
ATOM 1586 O O . LEU A 1 202 ? 7.631 -1.715 -7.035 1.00 98.06 202 LEU A O 1
ATOM 1590 N N . GLN A 1 203 ? 9.187 -0.381 -6.139 1.00 97.31 203 GLN A N 1
ATOM 1591 C CA . GLN A 1 203 ? 9.250 -1.126 -4.875 1.00 97.31 203 GLN A CA 1
ATOM 1592 C C . GLN A 1 203 ? 8.154 -0.722 -3.887 1.00 97.31 203 GLN A C 1
ATOM 1594 O O . GLN A 1 203 ? 7.566 -1.582 -3.235 1.00 97.31 203 GLN A O 1
ATOM 1599 N N . THR A 1 204 ? 7.896 0.577 -3.748 1.00 93.75 204 THR A N 1
ATOM 1600 C CA . THR A 1 204 ? 6.986 1.111 -2.728 1.00 93.75 204 THR A CA 1
ATOM 1601 C C . THR A 1 204 ? 5.552 1.152 -3.229 1.00 93.75 204 THR A C 1
ATOM 1603 O O . THR A 1 204 ? 4.657 0.715 -2.506 1.00 93.75 204 THR A O 1
ATOM 1606 N N . ASP A 1 205 ? 5.336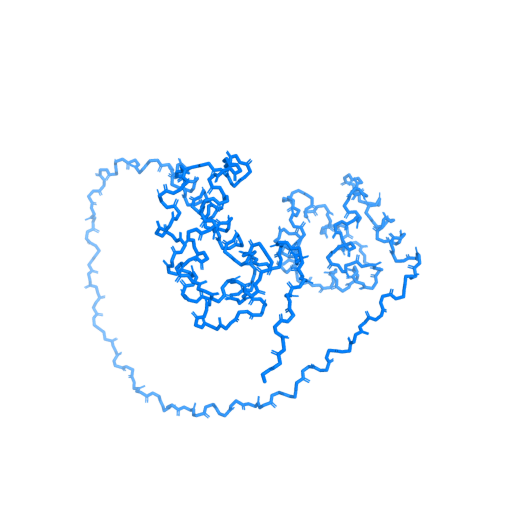 1.653 -4.447 1.00 93.25 205 ASP A N 1
ATOM 1607 C CA . ASP A 1 205 ? 3.988 1.849 -4.977 1.00 93.25 205 ASP A CA 1
ATOM 1608 C C . ASP A 1 205 ? 3.467 0.557 -5.613 1.00 93.25 205 ASP A C 1
ATOM 1610 O O . ASP A 1 205 ? 2.404 0.092 -5.217 1.00 93.25 205 ASP A O 1
ATOM 1614 N N . LEU A 1 206 ? 4.239 -0.085 -6.501 1.00 95.88 206 LEU A N 1
ATOM 1615 C CA . LEU A 1 206 ? 3.829 -1.352 -7.136 1.00 95.88 206 LEU A CA 1
ATOM 1616 C C . LEU A 1 206 ? 4.070 -2.592 -6.261 1.00 95.88 206 LEU A C 1
ATOM 1618 O O . LEU A 1 206 ? 3.581 -3.675 -6.577 1.00 95.88 206 LEU A O 1
ATOM 1622 N N . GLY A 1 207 ? 4.843 -2.466 -5.179 1.00 95.00 207 GLY A N 1
ATOM 1623 C CA . GLY A 1 207 ? 5.149 -3.591 -4.294 1.00 95.00 207 GLY A CA 1
ATOM 1624 C C . GLY A 1 207 ? 6.038 -4.668 -4.925 1.00 95.00 207 GLY A C 1
ATOM 1625 O O . GLY A 1 207 ? 6.022 -5.810 -4.464 1.00 95.00 207 GLY A O 1
ATOM 1626 N N . LEU A 1 208 ? 6.805 -4.337 -5.971 1.00 97.44 208 LEU A N 1
ATOM 1627 C CA . LEU A 1 208 ? 7.712 -5.288 -6.610 1.00 97.44 208 LEU A CA 1
ATOM 1628 C C . LEU A 1 208 ? 8.905 -5.593 -5.704 1.00 97.44 208 LEU A C 1
ATOM 1630 O O . LEU A 1 208 ? 9.442 -4.720 -5.012 1.00 97.44 208 LEU A O 1
ATOM 1634 N N . ASN A 1 209 ? 9.377 -6.838 -5.747 1.00 97.50 209 ASN A N 1
ATOM 1635 C CA . ASN A 1 209 ? 10.606 -7.193 -5.049 1.00 97.50 209 ASN A CA 1
ATOM 1636 C C . ASN A 1 209 ? 11.839 -6.555 -5.726 1.00 97.50 209 ASN A C 1
ATOM 1638 O O . ASN A 1 209 ? 11.774 -6.033 -6.841 1.00 97.50 209 ASN A O 1
ATOM 1642 N N . ALA A 1 210 ? 12.992 -6.600 -5.052 1.00 96.75 210 ALA A N 1
ATOM 1643 C CA . ALA A 1 210 ? 14.206 -5.947 -5.542 1.00 96.75 210 ALA A CA 1
ATOM 1644 C C . ALA A 1 210 ? 14.673 -6.461 -6.917 1.00 96.75 210 ALA A C 1
ATOM 1646 O O . ALA A 1 210 ? 15.145 -5.661 -7.723 1.00 96.75 210 ALA A O 1
ATOM 1647 N N . MET A 1 211 ? 14.508 -7.759 -7.192 1.00 97.56 211 MET A N 1
ATOM 1648 C CA . MET A 1 211 ? 14.899 -8.379 -8.461 1.00 97.56 211 MET A CA 1
ATOM 1649 C C . MET A 1 211 ? 13.941 -8.000 -9.591 1.00 97.56 211 MET A C 1
ATOM 1651 O O . MET A 1 211 ? 14.392 -7.590 -10.655 1.00 97.56 211 MET A O 1
ATOM 1655 N N . GLN A 1 212 ? 12.630 -8.060 -9.346 1.00 98.06 212 GLN A N 1
ATOM 1656 C CA . GLN A 1 212 ? 11.608 -7.606 -10.294 1.00 98.06 212 GLN A CA 1
ATOM 1657 C C . GLN A 1 212 ? 11.819 -6.138 -10.661 1.00 98.06 212 GLN A C 1
ATOM 1659 O O . GLN A 1 212 ? 11.928 -5.802 -11.836 1.00 98.06 212 GLN A O 1
ATOM 1664 N N . ALA A 1 213 ? 11.975 -5.270 -9.657 1.00 98.06 213 ALA A N 1
ATOM 1665 C CA . ALA A 1 213 ? 12.233 -3.854 -9.881 1.00 98.06 213 ALA A CA 1
ATOM 1666 C C . ALA A 1 213 ? 13.515 -3.618 -10.698 1.00 98.06 213 ALA A C 1
ATOM 1668 O O . ALA A 1 213 ? 13.545 -2.712 -11.522 1.00 98.06 213 ALA A O 1
ATOM 1669 N N . LEU A 1 214 ? 14.567 -4.422 -10.500 1.00 97.94 214 LEU A N 1
ATOM 1670 C CA . LEU A 1 214 ? 15.800 -4.317 -11.282 1.00 97.94 214 LEU A CA 1
ATOM 1671 C C . LEU A 1 214 ? 15.582 -4.684 -12.757 1.00 97.94 214 LEU A C 1
ATOM 1673 O O . LEU A 1 214 ? 16.019 -3.937 -13.629 1.00 97.94 214 LEU A O 1
ATOM 1677 N N . VAL A 1 215 ? 14.896 -5.799 -13.029 1.00 98.31 215 VAL A N 1
ATOM 1678 C CA . VAL A 1 215 ? 14.610 -6.260 -14.400 1.00 98.31 215 VAL A CA 1
ATOM 1679 C C . VAL A 1 215 ? 13.756 -5.237 -15.146 1.00 98.31 215 VAL A C 1
ATOM 1681 O O . VAL A 1 215 ? 14.113 -4.839 -16.253 1.00 98.31 215 VAL A O 1
ATOM 1684 N N . ILE A 1 216 ? 12.686 -4.742 -14.515 1.00 98.25 216 ILE A N 1
ATOM 1685 C CA . ILE A 1 216 ? 11.826 -3.715 -15.113 1.00 98.25 216 ILE A CA 1
ATOM 1686 C C . ILE A 1 216 ? 12.603 -2.425 -15.377 1.00 98.25 216 ILE A C 1
ATOM 1688 O O . ILE A 1 216 ? 12.474 -1.850 -16.451 1.00 98.25 216 ILE A O 1
ATOM 1692 N N . ARG A 1 217 ? 13.436 -1.964 -14.435 1.00 98.06 217 ARG A N 1
ATOM 1693 C CA . ARG A 1 217 ? 14.248 -0.752 -14.638 1.00 98.06 217 ARG A CA 1
ATOM 1694 C C . ARG A 1 217 ? 15.199 -0.875 -15.816 1.00 98.06 217 ARG A C 1
ATOM 1696 O O . ARG A 1 217 ? 15.354 0.085 -16.559 1.00 98.06 217 ARG A O 1
ATOM 1703 N N . ARG A 1 218 ? 15.826 -2.041 -15.977 1.00 98.06 218 ARG A N 1
ATOM 1704 C CA . ARG A 1 218 ? 16.699 -2.298 -17.120 1.00 98.06 218 ARG A CA 1
ATOM 1705 C C . ARG A 1 218 ? 15.918 -2.212 -18.431 1.00 98.06 218 ARG A C 1
ATOM 1707 O O . ARG A 1 218 ? 16.345 -1.502 -19.330 1.00 98.06 218 ARG A O 1
ATOM 1714 N N . ALA A 1 219 ? 14.743 -2.834 -18.499 1.00 98.00 219 ALA A N 1
ATOM 1715 C CA . ALA A 1 219 ? 13.886 -2.731 -19.678 1.00 98.00 219 ALA A CA 1
ATOM 1716 C C . ALA A 1 219 ? 13.415 -1.290 -19.947 1.00 98.00 219 ALA A C 1
ATOM 1718 O O . ALA A 1 219 ? 13.410 -0.859 -21.091 1.00 98.00 219 ALA A O 1
ATOM 1719 N N . LEU A 1 220 ? 13.091 -0.512 -18.906 1.00 97.81 220 LEU A N 1
ATOM 1720 C CA . LEU A 1 220 ? 12.739 0.908 -19.045 1.00 97.81 220 LEU A CA 1
ATOM 1721 C C . LEU A 1 220 ? 13.904 1.765 -19.562 1.00 97.81 220 LEU A C 1
ATOM 1723 O O . LEU A 1 220 ? 13.656 2.762 -20.222 1.00 97.81 220 LEU A O 1
ATOM 1727 N N . SER A 1 221 ? 15.158 1.409 -19.259 1.00 97.31 221 SER A N 1
ATOM 1728 C CA . SER A 1 221 ? 16.332 2.122 -19.791 1.00 97.31 221 SER A CA 1
ATOM 1729 C C . SER A 1 221 ? 16.654 1.790 -21.249 1.00 97.31 221 SER A C 1
ATOM 1731 O O . SER A 1 221 ? 17.479 2.468 -21.854 1.00 97.31 221 SER A O 1
ATOM 1733 N N . GLU A 1 222 ? 16.037 0.736 -21.787 1.00 96.69 222 GLU A N 1
ATOM 1734 C CA . GLU A 1 222 ? 16.186 0.289 -23.176 1.00 96.69 222 GLU A CA 1
ATOM 1735 C C . GLU A 1 222 ? 15.051 0.817 -24.083 1.00 96.69 222 GLU A C 1
ATOM 1737 O O . GLU A 1 222 ? 15.091 0.581 -25.290 1.00 96.69 222 GLU A O 1
ATOM 1742 N N . MET A 1 223 ? 14.064 1.527 -23.512 1.00 91.94 223 MET A N 1
ATOM 1743 C CA . MET A 1 223 ? 12.996 2.242 -24.232 1.00 91.94 223 MET A CA 1
ATOM 1744 C C . MET A 1 223 ? 13.455 3.624 -24.696 1.00 91.94 223 MET A C 1
ATOM 1746 O O . MET A 1 223 ? 13.108 3.986 -25.841 1.00 91.94 223 MET A O 1
#

Radius of gyration: 24.97 Å; chains: 1; bounding box: 69×53×55 Å

pLDDT: mean 81.61, std 18.72, range [41.28, 98.31]

Foldseek 3Di:
DDDLDQPPDPDDLVVLPPDLDDPPDDPVRSVQLVVPLVVLCVVQHDLQDQPVPGDPVSLLVSLVVVCVVRVVLVSYVSSVVNVSVNNVVNVVSNVVVVVVVPPDDPDPPPDDPPPDDDDDDDDDDDDDDDDDDPDPDDPDPPPDPPPPPDPVAQLVALLVLQCPFVVRRSVCSVLCVVLVNRHVVSLLVLLPDDPVVLLCCCCPVSVDDPVRSVRSNVSSPVD

Secondary structure (DSSP, 8-state):
------------GGGGTT-SS-TT--HHHHHHHHHHHHHHHHHHS-TT--GGGS-HHHHHHHHHHHHHH-GGGGGSGGGHHHHHHHHHHHHHHHHHHHHHHTS--------------------PPP-----------PPP-----------THHHHHHHHHHHHSSS--GGGHHHHHHTT--SHHHHHHHHTS-HHHHHHIIIIIS---HHHHHHHHHHHHT-

Sequence (223 aa):
MPPNRPIERSLPWNDLRSAGSIKGLSIEETEALRGAIPDAAEHYFPKNAPWSEQSAKDIVAFLEGIAKKLPFLQRYKNAWPAEGCMRRCLTQRRGVMRKTQNQPEPKPSNSVPLRRPTRGLNAAQPAAPRRNRQIPQMPAPVVSPMVHSGAPNGEAFVRAFLLSTHPAMDHLTFVFIHHGVIDGVCLEVLAKRSEKEQKNFLQTDLGLNAMQALVIRRALSEM